Protein AF-A0A6M8ELD3-F1 (afdb_monomer)

Solvent-accessible surface area (backbone atoms only — not comparable to full-atom values): 18024 Å² total; per-residue (Å²): 135,86,82,76,83,79,79,76,78,74,79,73,72,74,76,53,65,53,48,67,40,47,29,29,86,44,56,70,34,76,89,40,57,91,76,52,48,71,66,58,52,48,52,44,50,53,54,42,43,55,53,51,27,67,75,70,71,44,88,49,60,47,85,35,97,86,24,35,33,43,27,41,43,81,59,60,66,74,57,45,53,52,52,44,51,55,50,50,54,51,46,52,60,47,48,55,51,51,52,55,48,53,54,48,50,60,55,48,48,58,51,48,53,52,38,52,51,51,41,50,53,48,49,56,53,51,51,51,52,50,50,53,52,52,51,51,53,52,58,55,69,67,51,92,75,72,54,75,68,57,47,51,52,51,52,52,50,52,51,53,54,50,53,52,51,53,52,52,52,52,52,44,50,49,44,50,51,49,44,51,52,51,52,51,52,51,50,54,49,47,54,50,49,55,51,50,46,52,54,44,52,52,50,49,54,55,43,45,40,54,45,75,32,48,96,83,69,88,87,72,84,82,82,72,80,91,75,72,86,43,72,45,77,56,98,92,37,86,39,75,64,83,80,81,79,66,83,66,74,60,48,66,41,46,47,66,94,42,72,50,48,43,44,48,51,52,48,38,54,49,42,40,56,34,55,39,72,76,42,100,45,93,71,27,54,42,21,88,61,87,54,77,71,41,50,78,52,85,59,73,35,73,65,41,53,49,50,44,58,74,71,62

InterPro domains:
  IPR001818 Peptidase M10, metallopeptidase [PF00413] (241-309)
  IPR024079 Metallopeptidase, catalytic domain superfamily [G3DSA:3.40.390.10] (151-312)

Nearest PDB structures (foldseek):
  6nct-assembly1_B  TM=7.872E-01  e=3.094E-02  Homo sapiens
  4ovv-assembly1_B  TM=7.549E-01  e=5.797E-02  Homo sapiens
  5y05-assembly1_A  TM=4.447E-01  e=3.033E-01  Mycolicibacterium smegmatis MC2 155
  8i4v-assembly1_A  TM=3.425E-01  e=1.263E+00  Saccharomyces cerevisiae S288C

Foldseek 3Di:
DDDDDPPPPPPPPPPPDQQAFEEEEDAEDPVCVVVDDRVLVVVLVVVLQCFVCVFLVHGRYYYDPPGFYEHEAADPPVRLVVVLVVLVVVLVVLVVVLVVLVVVLVVLVVVLVVLVVVLVVLVVVLVVLVVVLVVVVVVVVVPPDDDPVRVVVNVVVSVVSVVVSVVSVVVSVVSVVVSVVSLVVNQVSLVVSQVSLLVSVVSLVVSLLSPLFDDDDPDDQPDDDSDRDQWHDDPNDTDGDDDDLNQDRHHYHHHDPHSLSVSLSVSLVSLVNSPQAADCDPPASRHSHDDPNCSVDPHHDPVSSVSSVVRD

Radius of gyration: 32.1 Å; Cα contacts (8 Å, |Δi|>4): 293; chains: 1; bounding box: 84×35×92 Å

Structure (mmCIF, N/CA/C/O backbone):
data_AF-A0A6M8ELD3-F1
#
_entry.id   AF-A0A6M8ELD3-F1
#
loop_
_atom_site.group_PDB
_atom_site.id
_atom_site.type_symbol
_atom_site.label_atom_id
_atom_site.label_alt_id
_atom_site.label_comp_id
_atom_site.label_asym_id
_atom_site.label_entity_id
_atom_site.label_seq_id
_atom_site.pdbx_PDB_ins_code
_atom_site.Cartn_x
_atom_site.Cartn_y
_atom_site.Cartn_z
_atom_site.occupancy
_atom_site.B_iso_or_equiv
_atom_site.auth_seq_id
_atom_site.auth_comp_id
_atom_site.auth_asym_id
_atom_site.auth_atom_id
_atom_site.pdbx_PDB_model_num
ATOM 1 N N . MET A 1 1 ? -53.749 -6.980 -19.743 1.00 36.41 1 MET A N 1
ATOM 2 C CA . MET A 1 1 ? -53.123 -5.968 -20.620 1.00 36.41 1 MET A CA 1
ATOM 3 C C . MET A 1 1 ? -51.693 -5.789 -20.136 1.00 36.41 1 MET A C 1
ATOM 5 O O . MET A 1 1 ? -51.494 -5.393 -18.997 1.00 36.41 1 MET A O 1
ATOM 9 N N . ASN A 1 2 ? -50.734 -6.247 -20.941 1.00 33.22 2 ASN A N 1
ATOM 10 C CA . ASN A 1 2 ? -49.314 -6.342 -20.606 1.00 33.22 2 ASN A CA 1
ATOM 11 C C . ASN A 1 2 ? -48.665 -4.956 -20.590 1.00 33.22 2 ASN A C 1
ATOM 13 O O . ASN A 1 2 ? -48.612 -4.311 -21.636 1.00 33.22 2 ASN A O 1
ATOM 17 N N . TYR A 1 3 ? -48.103 -4.538 -19.458 1.00 36.09 3 TYR A N 1
ATOM 18 C CA . TYR A 1 3 ? -47.142 -3.440 -19.450 1.00 36.09 3 TYR A CA 1
ATOM 19 C C . TYR A 1 3 ? -45.738 -4.029 -19.572 1.00 36.09 3 TYR A C 1
ATOM 21 O O . TYR A 1 3 ? -45.208 -4.654 -18.657 1.00 36.09 3 TYR A O 1
ATOM 29 N N . LYS A 1 4 ? -45.198 -3.893 -20.787 1.00 32.59 4 LYS A N 1
ATOM 30 C CA . LYS A 1 4 ? -43.830 -4.235 -21.169 1.00 32.59 4 LYS A CA 1
ATOM 31 C C . LYS A 1 4 ? -42.841 -3.489 -20.273 1.00 32.59 4 LYS A C 1
ATOM 33 O O . LYS A 1 4 ? -42.914 -2.269 -20.152 1.00 32.59 4 LYS A O 1
ATOM 38 N N . PHE A 1 5 ? -41.887 -4.237 -19.727 1.00 34.44 5 PHE A N 1
ATOM 39 C CA . PHE A 1 5 ? -40.623 -3.715 -19.225 1.00 34.44 5 PHE A CA 1
ATOM 40 C C . PHE A 1 5 ? -39.955 -2.871 -20.316 1.00 34.44 5 PHE A C 1
ATOM 42 O O . PHE A 1 5 ? -39.575 -3.392 -21.366 1.00 34.44 5 PHE A O 1
ATOM 49 N N . LEU A 1 6 ? -39.803 -1.574 -20.063 1.00 28.44 6 LEU A N 1
ATOM 50 C CA . LEU A 1 6 ? -38.859 -0.745 -20.795 1.00 28.44 6 LEU A CA 1
ATOM 51 C C . LEU A 1 6 ? -37.489 -0.982 -20.147 1.00 28.44 6 LEU A C 1
ATOM 53 O O . LEU A 1 6 ? -37.144 -0.348 -19.153 1.00 28.44 6 LEU A O 1
ATOM 57 N N . TYR A 1 7 ? -36.733 -1.947 -20.672 1.00 29.72 7 TYR A N 1
ATOM 58 C CA . TYR A 1 7 ? -35.299 -2.018 -20.409 1.00 29.72 7 TYR A CA 1
ATOM 59 C C . TYR A 1 7 ? -34.666 -0.792 -21.064 1.00 29.72 7 TYR A C 1
ATOM 61 O O . TYR A 1 7 ? -34.398 -0.777 -22.265 1.00 29.72 7 TYR A O 1
ATOM 69 N N . LEU A 1 8 ? -34.460 0.259 -20.275 1.00 25.25 8 LEU A N 1
ATOM 70 C CA . LEU A 1 8 ? -33.513 1.298 -20.627 1.00 25.25 8 LEU A CA 1
ATOM 71 C C . LEU A 1 8 ? -32.130 0.648 -20.518 1.00 25.25 8 LEU A C 1
ATOM 73 O O . LEU A 1 8 ? -31.588 0.492 -19.425 1.00 25.25 8 LEU A O 1
ATOM 77 N N . PHE A 1 9 ? -31.599 0.196 -21.653 1.00 29.06 9 PHE A N 1
ATOM 78 C CA . PHE A 1 9 ? -30.187 -0.138 -21.796 1.00 29.06 9 PHE A CA 1
ATOM 79 C C . PHE A 1 9 ? -29.408 1.168 -21.618 1.00 29.06 9 PHE A C 1
ATOM 81 O O . PHE A 1 9 ? -29.082 1.868 -22.573 1.00 29.06 9 PHE A O 1
ATOM 88 N N . ILE A 1 10 ? -29.156 1.539 -20.364 1.00 25.88 10 ILE A N 1
ATOM 89 C CA . ILE A 1 10 ? -28.071 2.451 -20.051 1.00 25.88 10 ILE A CA 1
ATOM 90 C C . ILE A 1 10 ? -26.819 1.637 -20.359 1.00 25.88 10 ILE A C 1
ATOM 92 O O . ILE A 1 10 ? -26.404 0.792 -19.566 1.00 25.88 10 ILE A O 1
ATOM 96 N N . PHE A 1 11 ? -26.247 1.856 -21.544 1.00 27.66 11 PHE A N 1
ATOM 97 C CA . PHE A 1 11 ? -24.827 1.626 -21.760 1.00 27.66 11 PHE A CA 1
ATOM 98 C C . PHE A 1 11 ? -24.104 2.536 -20.762 1.00 27.66 11 PHE A C 1
ATOM 100 O O . PHE A 1 11 ? -23.761 3.677 -21.052 1.00 27.66 11 PHE A O 1
ATOM 107 N N . LEU A 1 12 ? -23.923 2.041 -19.538 1.00 26.05 12 LEU A N 1
ATOM 108 C CA . LEU A 1 12 ? -22.821 2.463 -18.699 1.00 26.05 12 LEU A CA 1
ATOM 109 C C . LEU A 1 12 ? -21.596 1.940 -19.435 1.00 26.05 12 LEU A C 1
ATOM 111 O O . LEU A 1 12 ? -21.147 0.819 -19.211 1.00 26.05 12 LEU A O 1
ATOM 115 N N . SER A 1 13 ? -21.094 2.743 -20.373 1.00 27.17 13 SER A N 1
ATOM 116 C CA . SER A 1 13 ? -19.680 2.733 -20.689 1.00 27.17 13 SER A CA 1
ATOM 117 C C . SER A 1 13 ? -18.983 3.012 -19.361 1.00 27.17 13 SER A C 1
ATOM 119 O O . SER A 1 13 ? -18.810 4.165 -18.960 1.00 27.17 13 SER A O 1
ATOM 121 N N . PHE A 1 14 ? -18.674 1.944 -18.624 1.00 27.27 14 PHE A N 1
ATOM 122 C CA . PHE A 1 14 ? -17.566 1.957 -17.696 1.00 27.27 14 PHE A CA 1
ATOM 123 C C . PHE A 1 14 ? -16.383 2.333 -18.565 1.00 27.27 14 PHE A C 1
ATOM 125 O O . PHE A 1 14 ? -15.827 1.501 -19.276 1.00 27.27 14 PHE A O 1
ATOM 132 N N . ASN A 1 15 ? -16.082 3.625 -18.608 1.00 29.98 15 ASN A N 1
ATOM 133 C CA . ASN A 1 15 ? -14.807 4.041 -19.115 1.00 29.98 15 ASN A CA 1
ATOM 134 C C . ASN A 1 15 ? -13.795 3.577 -18.070 1.00 29.98 15 ASN A C 1
ATOM 136 O O . ASN A 1 15 ? -13.510 4.272 -17.095 1.00 29.98 15 ASN A O 1
ATOM 140 N N . CYS A 1 16 ? -13.336 2.346 -18.262 1.00 33.50 16 CYS A N 1
ATOM 141 C CA . CYS A 1 16 ? -12.091 1.797 -17.762 1.00 33.50 16 CYS A CA 1
ATOM 142 C C . CYS A 1 16 ? -10.959 2.611 -18.392 1.00 33.50 16 CYS A C 1
ATOM 144 O O . CYS A 1 16 ? -10.261 2.153 -19.292 1.00 33.50 16 CYS A O 1
ATOM 146 N N . PHE A 1 17 ? -10.857 3.890 -18.029 1.00 41.19 17 PHE A N 1
ATOM 147 C CA . PHE A 1 17 ? -9.727 4.686 -18.458 1.00 41.19 17 PHE A CA 1
ATOM 148 C C . PHE A 1 17 ? -8.545 4.227 -17.616 1.00 41.19 17 PHE A C 1
ATOM 150 O O . PHE A 1 17 ? -8.489 4.468 -16.405 1.00 41.19 17 PHE A O 1
ATOM 157 N N . ALA A 1 18 ? -7.593 3.587 -18.291 1.00 54.72 18 ALA A N 1
ATOM 158 C CA . ALA A 1 18 ? -6.201 3.679 -17.898 1.00 54.72 18 ALA A CA 1
ATOM 159 C C . ALA A 1 18 ? -5.848 5.109 -17.513 1.00 54.72 18 ALA A C 1
ATOM 161 O O . ALA A 1 18 ? -6.489 6.061 -17.970 1.00 54.72 18 ALA A O 1
ATOM 162 N N . SER A 1 19 ? -4.867 5.269 -16.624 1.00 66.38 19 SER A N 1
ATOM 163 C CA . SER A 1 19 ? -4.347 6.603 -16.343 1.00 66.38 19 SER A CA 1
ATOM 164 C C . SER A 1 19 ? -3.812 7.133 -17.670 1.00 66.38 19 SER A C 1
ATOM 166 O O . SER A 1 19 ? -2.777 6.670 -18.124 1.00 66.38 19 SER A O 1
ATOM 168 N N . TYR A 1 20 ? -4.567 7.999 -18.344 1.00 83.75 20 TYR A N 1
ATOM 169 C CA . TYR A 1 20 ? -4.064 8.727 -19.496 1.00 83.75 20 TYR A CA 1
ATOM 170 C C . TYR A 1 20 ? -2.940 9.622 -18.988 1.00 83.75 20 TYR A C 1
ATOM 172 O O . TYR A 1 20 ? -3.133 10.381 -18.031 1.00 83.75 20 TYR A O 1
ATOM 180 N N . GLU A 1 21 ? -1.771 9.515 -19.604 1.00 86.25 21 GLU A N 1
ATOM 181 C CA . GLU A 1 21 ? -0.576 10.216 -19.153 1.00 86.25 21 GLU A CA 1
ATOM 182 C C . GLU A 1 21 ? -0.051 11.150 -20.238 1.00 86.25 21 GLU A C 1
ATOM 184 O O . GLU A 1 21 ? -0.121 10.880 -21.430 1.00 86.25 21 GLU A O 1
ATOM 189 N N . GLN A 1 22 ? 0.500 12.284 -19.824 1.00 91.56 22 GLN A N 1
ATOM 190 C CA . GLN A 1 22 ? 1.178 13.191 -20.741 1.00 91.56 22 GLN A CA 1
ATOM 191 C C . GLN A 1 22 ? 2.676 13.089 -20.519 1.00 91.56 22 GLN A C 1
ATOM 193 O O . GLN A 1 22 ? 3.129 13.177 -19.376 1.00 91.56 22 GLN A O 1
ATOM 198 N N . ILE A 1 23 ? 3.451 12.966 -21.595 1.00 91.19 23 ILE A N 1
ATOM 199 C CA . ILE A 1 23 ? 4.914 12.855 -21.545 1.00 91.19 23 ILE A CA 1
ATOM 200 C C . ILE A 1 23 ? 5.599 13.935 -22.381 1.00 91.19 23 ILE A C 1
ATOM 202 O O . ILE A 1 23 ? 4.999 14.533 -23.272 1.00 91.19 23 ILE A O 1
ATOM 206 N N . LYS A 1 24 ? 6.884 14.174 -22.118 1.00 94.00 24 LYS A N 1
ATOM 207 C CA . LYS A 1 24 ? 7.736 15.028 -22.954 1.00 94.00 24 LYS A CA 1
ATOM 208 C C . LYS A 1 24 ? 9.164 14.529 -23.009 1.00 94.00 24 LYS A C 1
ATOM 210 O O . LYS A 1 24 ? 9.625 13.839 -22.104 1.00 94.00 24 LYS A O 1
ATOM 215 N N . ILE A 1 25 ? 9.899 14.977 -24.019 1.00 94.31 25 ILE A N 1
ATOM 216 C CA . ILE A 1 25 ? 11.352 14.827 -24.029 1.00 94.31 25 ILE A CA 1
ATOM 217 C C . ILE A 1 25 ? 11.923 15.759 -22.962 1.00 94.31 25 ILE A C 1
ATOM 219 O O . ILE A 1 25 ? 11.683 16.969 -22.975 1.00 94.31 25 ILE A O 1
ATOM 223 N N . GLY A 1 26 ? 12.636 15.167 -22.013 1.00 90.56 26 GLY A N 1
ATOM 224 C CA . GLY A 1 26 ? 13.346 15.872 -20.965 1.00 90.56 26 GLY A CA 1
ATOM 225 C C . GLY A 1 26 ? 14.793 16.155 -21.360 1.00 90.56 26 GLY A C 1
ATOM 226 O O . GLY A 1 26 ? 15.107 16.518 -22.497 1.00 90.56 26 GLY A O 1
ATOM 227 N N . LYS A 1 27 ? 15.698 16.020 -20.396 1.00 91.12 27 LYS A N 1
ATOM 228 C CA . LYS A 1 27 ? 17.129 16.228 -20.597 1.00 91.12 27 LYS A CA 1
ATOM 229 C C . LYS A 1 27 ? 17.730 15.059 -21.378 1.00 91.12 27 LYS A C 1
ATOM 231 O O . LYS A 1 27 ? 17.596 13.913 -20.972 1.00 91.12 27 LYS A O 1
ATOM 236 N N . ILE A 1 28 ? 18.478 15.359 -22.439 1.00 91.38 28 ILE A N 1
ATOM 237 C CA . ILE A 1 28 ? 19.372 14.401 -23.103 1.00 91.38 28 ILE A CA 1
ATOM 238 C C . ILE A 1 28 ? 20.800 14.784 -22.726 1.00 91.38 28 ILE A C 1
ATOM 240 O O . ILE A 1 28 ? 21.226 15.912 -22.981 1.00 91.38 28 ILE A O 1
ATOM 244 N N . ASP A 1 29 ? 21.514 13.877 -22.067 1.00 89.12 29 ASP A N 1
ATOM 245 C CA . ASP A 1 29 ? 22.898 14.100 -21.665 1.00 89.12 29 ASP A CA 1
ATOM 246 C C . ASP A 1 29 ? 23.825 14.264 -22.876 1.00 89.12 29 ASP A C 1
ATOM 248 O O . ASP A 1 29 ? 23.630 13.651 -23.928 1.00 89.12 29 ASP A O 1
ATOM 252 N N . ASP A 1 30 ? 24.865 15.077 -22.704 1.00 90.88 30 ASP A N 1
ATOM 253 C CA . ASP A 1 30 ? 25.840 15.411 -23.737 1.00 90.88 30 ASP A CA 1
ATOM 254 C C . ASP A 1 30 ? 26.505 14.174 -24.346 1.00 90.88 30 ASP A C 1
ATOM 256 O O . ASP A 1 30 ? 26.755 14.147 -25.549 1.00 90.88 30 ASP A O 1
ATOM 260 N N . TYR A 1 31 ? 26.705 13.122 -23.547 1.00 88.06 31 TYR A N 1
ATOM 261 C CA . TYR A 1 31 ? 27.223 11.836 -24.016 1.00 88.06 31 TYR A CA 1
ATOM 262 C C . TYR A 1 31 ? 26.376 11.193 -25.133 1.00 88.06 31 TYR A C 1
ATOM 264 O O . TYR A 1 31 ? 26.894 10.422 -25.945 1.00 88.06 31 TYR A O 1
ATOM 272 N N . TYR A 1 32 ? 25.075 11.494 -25.184 1.00 87.12 32 TYR A N 1
ATOM 273 C CA . TYR A 1 32 ? 24.131 10.929 -26.149 1.00 87.12 32 TYR A CA 1
ATOM 274 C C . TYR A 1 32 ? 23.803 11.859 -27.322 1.00 87.12 32 TYR A C 1
ATOM 276 O O . TYR A 1 32 ? 23.097 11.420 -28.229 1.00 87.12 32 TYR A O 1
ATOM 284 N N . LYS A 1 33 ? 24.326 13.094 -27.359 1.00 86.50 33 LYS A N 1
ATOM 285 C CA . LYS A 1 33 ? 24.004 14.087 -28.407 1.00 86.50 33 LYS A CA 1
ATOM 286 C C . LYS A 1 33 ? 24.226 13.572 -29.831 1.00 86.50 33 LYS A C 1
ATOM 288 O O . LYS A 1 33 ? 23.399 13.828 -30.698 1.00 86.50 33 LYS A O 1
ATOM 293 N N . ASP A 1 34 ? 25.289 12.798 -30.045 1.00 88.50 34 ASP A N 1
ATOM 294 C CA . ASP A 1 34 ? 25.620 12.222 -31.358 1.00 88.50 34 ASP A CA 1
ATOM 295 C C . ASP A 1 34 ? 24.989 10.837 -31.591 1.00 88.50 34 ASP A C 1
ATOM 297 O O . ASP A 1 34 ? 25.088 10.273 -32.679 1.00 88.50 34 ASP A O 1
ATOM 301 N N . LYS A 1 35 ? 24.350 10.262 -30.565 1.00 89.31 35 LYS A N 1
ATOM 302 C CA . LYS A 1 35 ? 23.724 8.930 -30.612 1.00 89.31 35 LYS A CA 1
ATOM 303 C C . LYS A 1 35 ? 22.222 9.005 -30.862 1.00 89.31 35 LYS A C 1
ATOM 305 O O . LYS A 1 35 ? 21.657 8.086 -31.451 1.00 89.31 35 LYS A O 1
ATOM 310 N N . ILE A 1 36 ? 21.579 10.072 -30.391 1.00 92.06 36 ILE A N 1
ATOM 311 C CA . ILE A 1 36 ? 20.154 10.313 -30.580 1.00 92.06 36 ILE A CA 1
ATOM 312 C C . ILE A 1 36 ? 19.836 11.810 -30.563 1.00 92.06 36 ILE A C 1
ATOM 314 O O . ILE A 1 36 ? 20.134 12.533 -29.615 1.00 92.06 36 ILE A O 1
ATOM 318 N N . SER A 1 37 ? 19.169 12.266 -31.617 1.00 93.25 37 SER A N 1
ATOM 319 C CA . SER A 1 37 ? 18.586 13.606 -31.687 1.00 93.25 37 SER A CA 1
ATOM 320 C C . SER A 1 37 ? 17.199 13.653 -31.041 1.00 93.25 37 SER A C 1
ATOM 322 O O . SER A 1 37 ? 16.496 12.645 -30.959 1.00 93.25 37 SER A O 1
ATOM 324 N N . GLN A 1 38 ? 16.749 14.851 -30.655 1.00 92.25 38 GLN A N 1
ATOM 325 C CA . GLN A 1 38 ? 15.379 15.049 -30.163 1.00 92.25 38 GLN A CA 1
ATOM 326 C C . GLN A 1 38 ? 14.321 14.593 -31.175 1.00 92.25 38 GLN A C 1
ATOM 328 O O . GLN A 1 38 ? 13.321 14.010 -30.775 1.00 92.25 38 GLN A O 1
ATOM 333 N N . GLN A 1 39 ? 14.553 14.797 -32.477 1.00 94.12 39 GLN A N 1
ATOM 334 C CA . GLN A 1 39 ? 13.624 14.342 -33.512 1.00 94.12 39 GLN A CA 1
ATOM 335 C C . GLN A 1 39 ? 13.560 12.813 -33.585 1.00 94.12 39 GLN A C 1
ATOM 337 O O . GLN A 1 39 ? 12.475 12.256 -33.686 1.00 94.12 39 GLN A O 1
ATOM 342 N N . GLN A 1 40 ? 14.699 12.121 -33.497 1.00 95.00 40 GLN A N 1
ATOM 343 C CA . GLN A 1 40 ? 14.708 10.654 -33.454 1.00 95.00 40 GLN A CA 1
ATOM 344 C C . GLN A 1 40 ? 13.997 10.126 -32.209 1.00 95.00 40 GLN A C 1
ATOM 346 O O . GLN A 1 40 ? 13.241 9.166 -32.309 1.00 95.00 40 GLN A O 1
ATOM 351 N N . LEU A 1 41 ? 14.202 10.763 -31.055 1.00 94.31 41 LEU A N 1
ATOM 352 C CA . LEU A 1 41 ? 13.489 10.398 -29.836 1.00 94.31 41 LEU A CA 1
ATOM 353 C C . LEU A 1 41 ? 11.984 10.650 -29.971 1.00 94.31 41 LEU A C 1
ATOM 355 O O . LEU A 1 41 ? 11.199 9.804 -29.569 1.00 94.31 41 LEU A O 1
ATOM 359 N N . LYS A 1 42 ? 11.577 11.763 -30.589 1.00 95.69 42 LYS A N 1
ATOM 360 C CA . LYS A 1 42 ? 10.166 12.055 -30.864 1.00 95.69 42 LYS A CA 1
ATOM 361 C C . LYS A 1 42 ? 9.546 10.997 -31.779 1.00 95.69 42 LYS A C 1
ATOM 363 O O . LYS A 1 42 ? 8.510 10.458 -31.424 1.00 95.69 42 LYS A O 1
ATOM 368 N N . ASN A 1 43 ? 10.229 10.617 -32.859 1.00 96.50 43 ASN A N 1
ATOM 369 C CA . ASN A 1 43 ? 9.769 9.542 -33.740 1.00 96.50 43 ASN A CA 1
ATOM 370 C C . ASN A 1 43 ? 9.624 8.205 -32.989 1.00 96.50 43 ASN A C 1
ATOM 372 O O . ASN A 1 43 ? 8.662 7.483 -33.214 1.00 96.50 43 ASN A O 1
ATOM 376 N N . ILE A 1 44 ? 10.549 7.882 -32.074 1.00 95.88 44 ILE A N 1
ATOM 377 C CA . ILE A 1 44 ? 10.431 6.690 -31.218 1.00 95.88 44 ILE A CA 1
ATOM 378 C C . ILE A 1 44 ? 9.171 6.767 -30.347 1.00 95.88 44 ILE A C 1
ATOM 380 O O . ILE A 1 44 ? 8.483 5.762 -30.213 1.00 95.88 44 ILE A O 1
ATOM 384 N N . LEU A 1 45 ? 8.868 7.929 -29.759 1.00 95.69 45 LEU A N 1
ATOM 385 C CA . LEU A 1 45 ? 7.651 8.109 -28.962 1.00 95.69 45 LEU A CA 1
ATOM 386 C C . LEU A 1 45 ? 6.391 7.933 -29.809 1.00 95.69 45 LEU A C 1
ATOM 388 O O . LEU A 1 45 ? 5.494 7.220 -29.377 1.00 95.69 45 LEU A O 1
ATOM 392 N N . ASP A 1 46 ? 6.367 8.506 -31.012 1.00 95.81 46 ASP A N 1
ATOM 393 C CA . ASP A 1 46 ? 5.234 8.390 -31.934 1.00 95.81 46 ASP A CA 1
ATOM 394 C C . ASP A 1 46 ? 5.016 6.920 -32.362 1.00 95.81 46 ASP A C 1
ATOM 396 O O . ASP A 1 46 ? 3.890 6.431 -32.372 1.00 95.81 46 ASP A O 1
ATOM 400 N N . GLU A 1 47 ? 6.093 6.167 -32.629 1.00 96.12 47 GLU A N 1
ATOM 401 C CA . GLU A 1 47 ? 6.014 4.725 -32.918 1.00 96.12 47 GLU A CA 1
ATOM 402 C C . GLU A 1 47 ? 5.476 3.910 -31.729 1.00 96.12 47 GLU A C 1
ATOM 404 O O . GLU A 1 47 ? 4.754 2.925 -31.917 1.00 96.12 47 GLU A O 1
ATOM 409 N N . ILE A 1 48 ? 5.865 4.270 -30.501 1.00 96.62 48 ILE A N 1
ATOM 410 C CA . ILE A 1 48 ? 5.389 3.606 -29.281 1.00 96.62 48 ILE A CA 1
ATOM 411 C C . ILE A 1 48 ? 3.905 3.903 -29.071 1.00 96.62 48 ILE A C 1
ATOM 413 O O . ILE A 1 48 ? 3.153 2.971 -28.796 1.00 96.62 48 ILE A O 1
ATOM 417 N N . GLU A 1 49 ? 3.499 5.164 -29.227 1.00 95.69 49 GLU A N 1
ATOM 418 C CA . GLU A 1 49 ? 2.110 5.624 -29.128 1.00 95.69 49 GLU A CA 1
ATOM 419 C C . GLU A 1 49 ? 1.236 4.820 -30.090 1.00 95.69 49 GLU A C 1
ATOM 421 O O . GLU A 1 49 ? 0.371 4.060 -29.656 1.00 95.69 49 GLU A O 1
ATOM 426 N N . GLU A 1 50 ? 1.567 4.842 -31.383 1.00 95.69 50 GLU A N 1
ATOM 427 C CA . GLU A 1 50 ? 0.831 4.100 -32.407 1.00 95.69 50 GLU A CA 1
ATOM 428 C C . GLU A 1 50 ? 0.745 2.601 -32.078 1.00 95.69 50 GLU A C 1
ATOM 430 O O . GLU A 1 50 ? -0.329 1.997 -32.161 1.00 95.69 50 GLU A O 1
ATOM 435 N N . THR A 1 51 ? 1.864 1.988 -31.675 1.00 95.50 51 THR A N 1
ATOM 436 C CA . THR A 1 51 ? 1.919 0.547 -31.390 1.00 95.50 51 THR A CA 1
ATOM 437 C C . THR A 1 51 ? 1.034 0.168 -30.206 1.00 95.50 51 THR A C 1
ATOM 439 O O . THR A 1 51 ? 0.267 -0.796 -30.299 1.00 95.50 51 THR A O 1
ATOM 442 N N . LEU A 1 52 ? 1.158 0.885 -29.087 1.00 94.94 52 LEU A N 1
ATOM 443 C CA . LEU A 1 52 ? 0.431 0.569 -27.862 1.00 94.94 52 LEU A CA 1
ATOM 444 C C . LEU A 1 52 ? -1.061 0.866 -28.024 1.00 94.94 52 LEU A C 1
ATOM 446 O O . LEU A 1 52 ? -1.886 0.004 -27.717 1.00 94.94 52 LEU A O 1
ATOM 450 N N . GLU A 1 53 ? -1.419 2.025 -28.575 1.00 94.19 53 GLU A N 1
ATOM 451 C CA . GLU A 1 53 ? -2.818 2.430 -28.731 1.00 94.19 53 GLU A CA 1
ATOM 452 C C . GLU A 1 53 ? -3.569 1.561 -29.738 1.00 94.19 53 GLU A C 1
ATOM 454 O O . GLU A 1 53 ? -4.722 1.194 -29.500 1.00 94.19 53 GLU A O 1
ATOM 459 N N . THR A 1 54 ? -2.905 1.134 -30.817 1.00 95.31 54 THR A N 1
ATOM 460 C CA . THR A 1 54 ? -3.492 0.193 -31.783 1.00 95.31 54 THR A CA 1
ATOM 461 C C . THR A 1 54 ? -3.797 -1.157 -31.135 1.00 95.31 54 THR A C 1
ATOM 463 O O . THR A 1 54 ? -4.845 -1.750 -31.391 1.00 95.31 54 THR A O 1
ATOM 466 N N . GLN A 1 55 ? -2.895 -1.671 -30.294 1.00 95.75 55 GLN A N 1
ATOM 467 C CA . GLN A 1 55 ? -3.051 -3.000 -29.691 1.00 95.75 55 GLN A CA 1
ATOM 468 C C . GLN A 1 55 ? -3.990 -3.003 -28.480 1.00 95.75 55 GLN A C 1
ATOM 470 O O . GLN A 1 55 ? -4.682 -3.997 -28.244 1.00 95.75 55 GLN A O 1
ATOM 475 N N . LEU A 1 56 ? -4.046 -1.899 -27.735 1.00 92.50 56 LEU A N 1
ATOM 476 C CA . LEU A 1 56 ? -4.961 -1.718 -26.605 1.00 92.50 56 LEU A CA 1
ATOM 477 C C . LEU A 1 56 ? -6.334 -1.187 -27.038 1.00 92.50 56 LEU A C 1
ATOM 479 O O . LEU A 1 56 ? -7.300 -1.322 -26.286 1.00 92.50 56 LEU A O 1
ATOM 483 N N . ASN A 1 57 ? -6.440 -0.651 -28.258 1.00 91.44 57 ASN A N 1
ATOM 484 C CA . ASN A 1 57 ? -7.629 0.000 -28.806 1.00 91.44 57 ASN A CA 1
ATOM 485 C C . ASN A 1 57 ? -8.141 1.136 -27.903 1.00 91.44 57 ASN A C 1
ATOM 487 O O . ASN A 1 57 ? -9.339 1.256 -27.631 1.00 91.44 57 ASN A O 1
ATOM 491 N N . MET A 1 58 ? -7.213 1.945 -27.400 1.00 88.81 58 MET A N 1
ATOM 492 C CA . MET A 1 58 ? -7.500 3.111 -26.574 1.00 88.81 58 MET A CA 1
ATOM 493 C C . MET A 1 58 ? -6.296 4.038 -26.521 1.00 88.81 58 MET A C 1
ATOM 495 O O . MET A 1 58 ? -5.163 3.568 -26.600 1.00 88.81 58 MET A O 1
ATOM 499 N N . ASN A 1 59 ? -6.560 5.328 -26.320 1.00 89.88 59 ASN A N 1
ATOM 500 C CA . ASN A 1 59 ? -5.498 6.281 -26.046 1.00 89.88 59 ASN A CA 1
ATOM 501 C C . ASN A 1 59 ? -4.996 6.096 -24.609 1.00 89.88 59 ASN A C 1
ATOM 503 O O . ASN A 1 59 ? -5.802 6.021 -23.671 1.00 89.88 59 ASN A O 1
ATOM 507 N N . ILE A 1 60 ? -3.678 5.974 -24.459 1.00 89.25 60 ILE A N 1
ATOM 508 C CA . ILE A 1 60 ? -3.032 5.730 -23.164 1.00 89.25 60 ILE A CA 1
ATOM 509 C C . ILE A 1 60 ? -2.025 6.815 -22.782 1.00 89.25 60 ILE A C 1
ATOM 511 O O . ILE A 1 60 ? -1.821 7.037 -21.586 1.00 89.25 60 ILE A O 1
ATOM 515 N N . PHE A 1 61 ? -1.418 7.510 -23.746 1.00 93.00 61 PHE A N 1
ATOM 516 C CA . PHE A 1 61 ? -0.564 8.654 -23.457 1.00 93.00 61 PHE A CA 1
ATOM 517 C C . PHE A 1 61 ? -0.411 9.571 -24.670 1.00 93.00 61 PHE A C 1
ATOM 519 O O . PHE A 1 61 ? -0.391 9.095 -25.794 1.00 93.00 61 PHE A O 1
ATOM 526 N N . ASP A 1 62 ? -0.161 10.860 -24.422 1.00 93.50 62 ASP A N 1
ATOM 527 C CA . ASP A 1 62 ? 0.194 11.814 -25.478 1.00 93.50 62 ASP A CA 1
ATOM 528 C C . ASP A 1 62 ? 1.509 12.542 -25.174 1.00 93.50 62 ASP A C 1
ATOM 530 O O . ASP A 1 62 ? 1.876 12.816 -24.022 1.00 93.50 62 ASP A O 1
ATOM 534 N N . TYR A 1 63 ? 2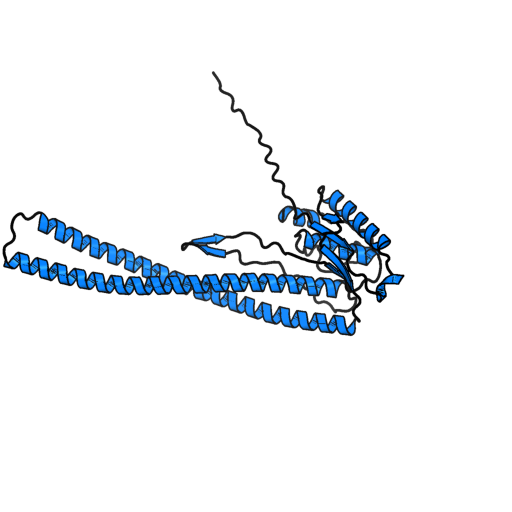.183 12.987 -26.233 1.00 92.31 63 TYR A N 1
ATOM 535 C CA . TYR A 1 63 ? 3.256 13.969 -26.119 1.00 92.31 63 TYR A CA 1
ATOM 536 C C . TYR A 1 63 ? 2.713 15.390 -25.880 1.00 92.31 63 TYR A C 1
ATOM 538 O O . TYR A 1 63 ? 1.989 15.946 -26.704 1.00 92.31 63 TYR A O 1
ATOM 546 N N . SER A 1 64 ? 3.136 16.041 -24.795 1.00 93.00 64 SER A N 1
ATOM 547 C CA . SER A 1 64 ? 2.701 17.391 -24.405 1.00 93.00 64 SER A CA 1
ATOM 548 C C . SER A 1 64 ? 3.833 18.156 -23.727 1.00 93.00 64 SER A C 1
ATOM 550 O O . SER A 1 64 ? 4.568 17.602 -22.918 1.00 93.00 64 SER A O 1
ATOM 552 N N . SER A 1 65 ? 3.955 19.467 -23.960 1.00 89.56 65 SER A N 1
ATOM 553 C CA . SER A 1 65 ? 4.986 20.302 -23.311 1.00 89.56 65 SER A CA 1
ATOM 554 C C . SER A 1 65 ? 4.900 20.311 -21.777 1.00 89.56 65 SER A C 1
ATOM 556 O O . SER A 1 65 ? 5.899 20.562 -21.093 1.00 89.56 65 SER A O 1
ATOM 558 N N . ASN A 1 66 ? 3.714 20.019 -21.237 1.00 88.88 66 ASN A N 1
ATOM 559 C CA . ASN A 1 66 ? 3.443 19.943 -19.802 1.00 88.88 66 ASN A CA 1
ATOM 560 C C . ASN A 1 66 ? 3.528 18.510 -19.256 1.00 88.88 66 ASN A C 1
ATOM 562 O O . ASN A 1 66 ? 3.279 18.300 -18.072 1.00 88.88 66 ASN A O 1
ATOM 566 N N . GLY A 1 67 ? 3.888 17.543 -20.102 1.00 88.38 67 GLY A N 1
ATOM 567 C CA . GLY A 1 67 ? 4.014 16.146 -19.725 1.00 88.38 67 GLY A CA 1
ATOM 568 C C . GLY A 1 67 ? 5.192 15.855 -18.795 1.00 88.38 67 GLY A C 1
ATOM 569 O O . GLY A 1 67 ? 6.109 16.668 -18.608 1.00 88.38 67 GLY A O 1
ATOM 570 N N . LYS A 1 68 ? 5.165 14.651 -18.227 1.00 87.12 68 LYS A N 1
ATOM 571 C CA . LYS A 1 68 ? 6.227 14.063 -17.414 1.00 87.12 68 LYS A CA 1
ATOM 572 C C . LYS A 1 68 ? 7.482 13.855 -18.275 1.00 87.12 68 LYS A C 1
ATOM 574 O O . LYS A 1 68 ? 7.375 13.351 -19.395 1.00 87.12 68 LYS A O 1
ATOM 579 N N . PRO A 1 69 ? 8.667 14.290 -17.817 1.00 89.19 69 PRO A N 1
ATOM 580 C CA . PRO A 1 69 ? 9.870 14.247 -18.638 1.00 89.19 69 PRO A CA 1
ATOM 581 C C . PRO A 1 69 ? 10.419 12.824 -18.776 1.00 89.19 69 PRO A C 1
ATOM 583 O O . PRO A 1 69 ? 10.431 12.061 -17.811 1.00 89.19 69 PRO A O 1
ATOM 586 N N . ILE A 1 70 ? 10.913 12.514 -19.975 1.00 87.12 70 ILE A N 1
ATOM 587 C CA . ILE A 1 70 ? 11.769 11.367 -20.282 1.00 87.12 70 ILE A CA 1
ATOM 588 C C . ILE A 1 70 ? 13.202 11.883 -20.402 1.00 87.12 70 ILE A C 1
ATOM 590 O O . ILE A 1 70 ? 13.556 12.525 -21.396 1.00 87.12 70 ILE A O 1
ATOM 594 N N 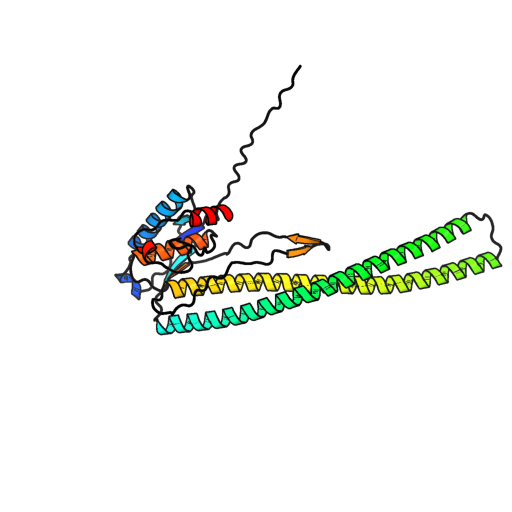. ASP A 1 71 ? 14.009 11.623 -19.380 1.00 84.56 71 ASP A N 1
ATOM 595 C CA . ASP A 1 71 ? 15.411 12.022 -19.315 1.00 84.56 71 ASP A CA 1
ATOM 596 C C . ASP A 1 71 ? 16.316 10.867 -19.772 1.00 84.56 71 ASP A C 1
ATOM 598 O O . ASP A 1 71 ? 16.194 9.738 -19.298 1.00 84.56 71 ASP A O 1
ATOM 602 N N . ILE A 1 72 ? 17.271 11.152 -20.658 1.00 83.12 72 ILE A N 1
ATOM 603 C CA . ILE A 1 72 ? 18.348 10.237 -21.047 1.00 83.12 72 ILE A CA 1
ATOM 604 C C . ILE A 1 72 ? 19.630 10.728 -20.375 1.00 83.12 72 ILE A C 1
ATOM 606 O O . ILE A 1 72 ? 20.172 11.774 -20.735 1.00 83.12 72 ILE A O 1
ATOM 610 N N . LEU A 1 73 ? 20.118 9.981 -19.390 1.00 80.69 73 LEU A N 1
ATOM 611 C CA . LEU A 1 73 ? 21.206 10.375 -18.499 1.00 80.69 73 LEU A CA 1
ATOM 612 C C . LEU A 1 73 ? 22.393 9.435 -18.672 1.00 80.69 73 LEU A C 1
ATOM 614 O O . LEU A 1 73 ? 22.219 8.226 -18.653 1.00 80.69 73 LEU A O 1
ATOM 618 N N . TYR A 1 74 ? 23.614 9.955 -18.802 1.00 77.44 74 TYR A N 1
ATOM 619 C CA . TYR A 1 74 ? 24.801 9.098 -18.811 1.00 77.44 74 TYR A CA 1
ATOM 620 C C . TYR A 1 74 ? 25.369 8.936 -17.404 1.00 77.44 74 TYR A C 1
ATOM 622 O O . TYR A 1 74 ? 25.644 9.910 -16.698 1.00 77.44 74 TYR A O 1
ATOM 630 N N . VAL A 1 75 ? 25.597 7.685 -17.008 1.00 70.56 75 VAL A N 1
ATOM 631 C CA . VAL A 1 75 ? 26.306 7.336 -15.777 1.00 70.56 75 VAL A CA 1
ATOM 632 C C . VAL A 1 75 ? 27.342 6.263 -16.111 1.00 70.56 75 VAL A C 1
ATOM 634 O O . VAL A 1 75 ? 26.969 5.243 -16.679 1.00 70.56 75 VAL A O 1
ATOM 637 N N . PRO A 1 76 ? 28.626 6.437 -15.743 1.00 71.25 76 PRO A N 1
ATOM 638 C CA . PRO A 1 76 ? 29.629 5.395 -15.947 1.00 71.25 76 PRO A CA 1
ATOM 639 C C . PRO A 1 76 ? 29.238 4.080 -15.261 1.00 71.25 76 PRO A C 1
ATOM 641 O O . PRO A 1 76 ? 28.843 4.106 -14.092 1.00 71.25 76 PRO A O 1
ATOM 644 N N . ASP A 1 77 ? 29.439 2.942 -15.930 1.00 66.62 77 ASP A N 1
ATOM 645 C CA . ASP A 1 77 ? 29.024 1.607 -15.462 1.00 66.62 77 ASP A CA 1
ATOM 646 C C . ASP A 1 77 ? 29.431 1.306 -14.015 1.00 66.62 77 ASP A C 1
ATOM 648 O O . ASP A 1 77 ? 28.625 0.828 -13.220 1.00 66.62 77 ASP A O 1
ATOM 652 N N . SER A 1 78 ? 30.664 1.641 -13.625 1.00 67.62 78 SER A N 1
ATOM 653 C CA . SER A 1 78 ? 31.165 1.408 -12.262 1.00 67.62 78 SER A CA 1
ATOM 654 C C . SER A 1 78 ? 30.417 2.223 -11.201 1.00 67.62 78 SER A C 1
ATOM 656 O O . SER A 1 78 ? 30.185 1.752 -10.084 1.00 67.62 78 SER A O 1
ATOM 658 N N . LYS A 1 79 ? 30.008 3.451 -11.538 1.00 74.31 79 LYS A N 1
ATOM 659 C CA . LYS A 1 79 ? 29.183 4.296 -10.671 1.00 74.31 79 LYS A CA 1
ATOM 660 C C . LYS A 1 79 ? 27.747 3.778 -10.641 1.00 74.31 79 LYS A C 1
ATOM 662 O O . LYS A 1 79 ? 27.188 3.677 -9.552 1.00 74.31 79 LYS A O 1
ATOM 667 N N . LEU A 1 80 ? 27.202 3.398 -11.795 1.00 69.25 80 LEU A N 1
ATOM 668 C CA . LEU A 1 80 ? 25.848 2.870 -11.930 1.00 69.25 80 LEU A CA 1
ATOM 669 C C . LEU A 1 80 ? 25.670 1.576 -11.121 1.00 69.25 80 LEU A C 1
ATOM 671 O O . LEU A 1 80 ? 24.761 1.489 -10.303 1.00 69.25 80 LEU A O 1
ATOM 675 N N . GLN A 1 81 ? 26.606 0.627 -11.231 1.00 66.19 81 GLN A N 1
ATOM 676 C CA . GLN A 1 81 ? 26.629 -0.607 -10.433 1.00 66.19 81 GLN A CA 1
ATOM 677 C C . GLN A 1 81 ? 26.684 -0.333 -8.925 1.00 66.19 81 GLN A C 1
ATOM 679 O O . GLN A 1 81 ? 25.956 -0.950 -8.145 1.00 66.19 81 GLN A O 1
ATOM 684 N N . ARG A 1 82 ? 27.521 0.619 -8.493 1.00 73.06 82 ARG A N 1
ATOM 685 C CA . ARG A 1 82 ? 27.608 1.013 -7.081 1.00 73.06 82 ARG A CA 1
ATOM 686 C C . ARG A 1 82 ? 26.298 1.620 -6.580 1.00 73.06 82 ARG A C 1
ATOM 688 O O . ARG A 1 82 ? 25.894 1.346 -5.451 1.00 73.06 82 ARG A O 1
ATOM 695 N N . ASP A 1 83 ? 25.655 2.452 -7.389 1.00 78.88 83 ASP A N 1
ATOM 696 C CA . ASP A 1 83 ? 24.404 3.110 -7.021 1.00 78.88 83 ASP A CA 1
ATOM 697 C C . ASP A 1 83 ? 23.237 2.101 -6.989 1.00 78.88 83 ASP A C 1
ATOM 699 O O . ASP A 1 83 ? 22.448 2.130 -6.042 1.00 78.88 83 ASP A O 1
ATOM 703 N N . ILE A 1 84 ? 23.202 1.132 -7.918 1.00 71.56 84 ILE A N 1
ATOM 704 C CA . ILE A 1 84 ? 22.292 -0.029 -7.879 1.00 71.56 84 ILE A CA 1
ATOM 705 C C . ILE A 1 84 ? 22.491 -0.823 -6.583 1.00 71.56 84 ILE A C 1
ATOM 707 O O . ILE A 1 84 ? 21.523 -1.072 -5.867 1.00 71.56 84 ILE A O 1
ATOM 711 N N . SER A 1 85 ? 23.735 -1.168 -6.227 1.00 72.62 85 SER A N 1
ATOM 712 C CA . SER A 1 85 ? 24.030 -1.923 -4.997 1.00 72.62 85 SER A CA 1
ATOM 713 C C . SER A 1 85 ? 23.503 -1.212 -3.751 1.00 72.62 85 SER A C 1
ATOM 715 O O . SER A 1 85 ? 22.820 -1.822 -2.935 1.00 72.62 85 SER A O 1
ATOM 717 N N . LYS A 1 86 ? 23.740 0.100 -3.628 1.00 83.00 86 LYS A N 1
ATOM 718 C CA . LYS A 1 86 ? 23.225 0.893 -2.499 1.00 83.00 86 LYS A CA 1
ATOM 719 C C . LYS A 1 86 ? 21.698 0.895 -2.435 1.00 83.00 86 LYS A C 1
ATOM 721 O O . LYS A 1 86 ? 21.128 0.867 -1.343 1.00 83.00 86 LYS A O 1
ATOM 726 N N . LYS A 1 87 ? 21.022 0.968 -3.587 1.00 80.62 87 LYS A N 1
ATOM 727 C CA . LYS A 1 87 ? 19.556 0.901 -3.650 1.00 80.62 87 LYS A CA 1
ATOM 728 C C . LYS A 1 87 ? 19.047 -0.489 -3.261 1.00 80.62 87 LYS A C 1
ATOM 730 O O . LYS A 1 87 ? 18.064 -0.556 -2.530 1.00 80.62 87 LYS A O 1
ATOM 735 N N . ILE A 1 88 ? 19.735 -1.564 -3.653 1.00 74.69 88 ILE A N 1
ATOM 736 C CA . ILE A 1 88 ? 19.423 -2.939 -3.227 1.00 74.69 88 ILE A CA 1
ATOM 737 C C . ILE A 1 88 ? 19.575 -3.089 -1.708 1.00 74.69 88 ILE A C 1
ATOM 739 O O . ILE A 1 88 ? 18.677 -3.619 -1.058 1.00 74.69 88 ILE A O 1
ATOM 743 N N . ASP A 1 89 ? 20.653 -2.575 -1.116 1.00 79.69 89 ASP A N 1
ATOM 744 C CA . ASP A 1 89 ? 20.843 -2.623 0.340 1.00 79.69 89 ASP A CA 1
ATOM 745 C C . ASP A 1 89 ? 19.722 -1.863 1.066 1.00 79.69 89 ASP A C 1
ATOM 747 O O . ASP A 1 89 ? 19.132 -2.348 2.036 1.00 79.69 89 ASP A O 1
ATOM 751 N N . LYS A 1 90 ? 19.351 -0.686 0.544 1.00 87.56 90 LYS A N 1
ATOM 752 C CA . LYS A 1 90 ? 18.218 0.095 1.052 1.00 87.56 90 LYS A CA 1
ATOM 753 C C . LYS A 1 90 ? 16.897 -0.666 0.907 1.00 87.56 90 LYS A C 1
ATOM 755 O O . LYS A 1 90 ? 16.110 -0.662 1.853 1.00 87.56 90 LYS A O 1
ATOM 760 N N . LEU A 1 91 ? 16.659 -1.320 -0.230 1.00 79.12 91 LEU A N 1
ATOM 761 C CA . LEU A 1 91 ? 15.487 -2.161 -0.478 1.00 79.12 91 LEU A CA 1
ATOM 762 C C . LEU A 1 91 ? 15.406 -3.300 0.546 1.00 79.12 91 LEU A C 1
ATOM 764 O O . LEU A 1 91 ? 14.366 -3.464 1.178 1.00 79.12 91 LEU A O 1
ATOM 768 N N . ASN A 1 92 ? 16.503 -4.022 0.776 1.00 78.19 92 ASN A N 1
ATOM 769 C CA . ASN A 1 92 ? 16.561 -5.107 1.759 1.00 78.19 92 ASN A CA 1
ATOM 770 C C . ASN A 1 92 ? 16.248 -4.599 3.173 1.00 78.19 92 ASN A C 1
ATOM 772 O O . ASN A 1 92 ? 15.353 -5.128 3.825 1.00 78.19 92 ASN A O 1
ATOM 776 N N . SER A 1 93 ? 16.861 -3.487 3.595 1.00 88.44 93 SER A N 1
ATOM 777 C CA . SER A 1 93 ? 16.577 -2.887 4.909 1.00 88.44 93 SER A CA 1
ATOM 778 C C . SER A 1 93 ? 15.113 -2.453 5.081 1.00 88.44 93 SER A C 1
ATOM 780 O O . SER A 1 93 ? 14.583 -2.399 6.192 1.00 88.44 93 SER A O 1
ATOM 782 N N . LYS A 1 94 ? 14.436 -2.097 3.982 1.00 84.62 94 LYS A N 1
ATOM 783 C CA . LYS A 1 94 ? 13.013 -1.746 3.989 1.00 84.62 94 LYS A CA 1
ATOM 784 C C . LYS A 1 94 ? 12.126 -2.981 4.023 1.00 84.62 94 LYS A C 1
ATOM 786 O O . LYS A 1 94 ? 11.120 -2.944 4.721 1.00 84.62 94 LYS A O 1
ATOM 791 N N . LYS A 1 95 ? 12.500 -4.058 3.331 1.00 78.06 95 LYS A N 1
ATOM 792 C CA . LYS A 1 95 ? 11.806 -5.349 3.416 1.00 78.06 95 LYS A CA 1
ATOM 793 C C . LYS A 1 95 ? 11.840 -5.907 4.836 1.00 78.06 95 LYS A C 1
ATOM 795 O O . LYS A 1 95 ? 10.788 -6.219 5.369 1.00 78.06 95 LYS A O 1
ATOM 800 N N . GLU A 1 96 ? 12.994 -5.873 5.500 1.00 87.06 96 GLU A N 1
ATOM 801 C CA . GLU A 1 96 ? 13.110 -6.284 6.909 1.00 87.06 96 GLU A CA 1
ATOM 802 C C . GLU A 1 96 ? 12.170 -5.481 7.828 1.00 87.06 96 GLU A C 1
ATOM 804 O O . GLU A 1 96 ? 11.502 -6.026 8.707 1.00 87.06 96 GLU A O 1
ATOM 809 N N . LYS A 1 97 ? 12.058 -4.165 7.602 1.00 88.94 97 LYS A N 1
ATOM 810 C CA . LYS A 1 97 ? 11.088 -3.323 8.323 1.00 88.94 97 LYS A CA 1
ATOM 811 C C . LYS A 1 97 ? 9.644 -3.707 8.004 1.00 88.94 97 LYS A C 1
ATOM 813 O O . LYS A 1 97 ? 8.811 -3.675 8.907 1.00 88.94 97 LYS A O 1
ATOM 818 N N . LEU A 1 98 ? 9.341 -4.049 6.754 1.00 81.69 98 LEU A N 1
ATOM 819 C CA . LEU A 1 98 ? 8.015 -4.497 6.334 1.00 81.69 98 LEU A CA 1
ATOM 820 C C . LEU A 1 98 ? 7.632 -5.808 7.033 1.00 81.69 98 LEU A C 1
ATOM 822 O O . LEU A 1 98 ? 6.526 -5.911 7.560 1.00 81.69 98 LEU A O 1
ATOM 826 N N . ASP A 1 99 ? 8.568 -6.750 7.125 1.00 79.56 99 ASP A N 1
ATOM 827 C CA . ASP A 1 99 ? 8.382 -8.021 7.829 1.00 79.56 99 ASP A CA 1
ATOM 828 C C . ASP A 1 99 ? 8.120 -7.789 9.321 1.00 79.56 99 ASP A C 1
ATOM 830 O O . ASP A 1 99 ? 7.136 -8.288 9.865 1.00 79.56 99 ASP A O 1
ATOM 834 N N . SER A 1 100 ? 8.888 -6.901 9.962 1.00 88.31 100 SER A N 1
ATOM 835 C CA . SER A 1 100 ? 8.640 -6.530 11.364 1.00 88.31 100 SER A CA 1
ATOM 836 C C . SER A 1 100 ? 7.250 -5.909 11.597 1.00 88.31 100 SER A C 1
ATOM 838 O O . SER A 1 100 ? 6.654 -6.073 12.664 1.00 88.31 100 SER A O 1
ATOM 840 N N . LEU A 1 101 ? 6.700 -5.200 10.601 1.00 83.31 101 LEU A N 1
ATOM 841 C CA . LEU A 1 101 ? 5.344 -4.652 10.668 1.00 83.31 101 LEU A CA 1
ATOM 842 C C . LEU A 1 101 ? 4.285 -5.750 10.506 1.00 83.31 101 LEU A C 1
ATOM 844 O O . LEU A 1 101 ? 3.260 -5.690 11.184 1.00 83.31 101 LEU A O 1
ATOM 848 N N . ASN A 1 102 ? 4.533 -6.761 9.669 1.00 78.25 102 ASN A N 1
ATOM 849 C CA . ASN A 1 102 ? 3.651 -7.925 9.537 1.00 78.25 102 ASN A CA 1
ATOM 850 C C . ASN A 1 102 ? 3.543 -8.699 10.863 1.00 78.25 102 ASN A C 1
ATOM 852 O O . ASN A 1 102 ? 2.435 -9.047 11.290 1.00 78.25 102 ASN A O 1
ATOM 856 N N . ASP A 1 103 ? 4.667 -8.895 11.556 1.00 86.00 103 ASP A N 1
ATOM 857 C CA . ASP A 1 103 ? 4.697 -9.532 12.879 1.00 86.00 103 ASP A CA 1
ATOM 858 C C . ASP A 1 103 ? 3.944 -8.702 13.926 1.00 86.00 103 ASP A C 1
ATOM 860 O O . ASP A 1 103 ? 3.144 -9.229 14.713 1.00 86.00 103 ASP A O 1
ATOM 864 N N . PHE A 1 104 ? 4.144 -7.378 13.903 1.00 87.88 104 PHE A N 1
ATOM 865 C CA . PHE A 1 104 ? 3.399 -6.446 14.745 1.00 87.88 104 PHE A CA 1
ATOM 866 C C . PHE A 1 104 ? 1.888 -6.574 14.520 1.00 87.88 104 PHE A C 1
ATOM 868 O O . PHE A 1 104 ? 1.145 -6.695 15.493 1.00 87.88 104 PHE A O 1
ATOM 875 N N . PHE A 1 105 ? 1.417 -6.587 13.267 1.00 82.75 105 PHE A N 1
ATOM 876 C CA . PHE A 1 105 ? -0.015 -6.686 12.971 1.00 82.75 105 PHE A CA 1
ATOM 877 C C . PHE A 1 105 ? -0.619 -8.012 13.425 1.00 82.75 105 PHE A C 1
ATOM 879 O O . PHE A 1 105 ? -1.722 -8.015 13.974 1.00 82.75 105 PHE A O 1
ATOM 886 N N . SER A 1 106 ? 0.103 -9.116 13.233 1.00 83.06 106 SER A N 1
ATOM 887 C CA . SER A 1 106 ? -0.330 -10.448 13.667 1.00 83.06 106 SER A CA 1
ATOM 888 C C . SER A 1 106 ? -0.501 -10.505 15.187 1.00 83.06 106 SER A C 1
ATOM 890 O O . SER A 1 106 ? -1.518 -10.982 15.687 1.00 83.06 106 SER A O 1
ATOM 892 N N . THR A 1 107 ? 0.453 -9.931 15.923 1.00 89.00 107 THR A N 1
ATOM 893 C CA . THR A 1 107 ? 0.422 -9.874 17.391 1.00 89.00 107 THR A CA 1
ATOM 894 C C . THR A 1 107 ? -0.676 -8.941 17.903 1.00 89.00 107 THR A C 1
ATOM 896 O O . THR A 1 107 ? -1.448 -9.302 18.790 1.00 89.00 107 THR A O 1
ATOM 899 N N . GLN A 1 108 ? -0.778 -7.744 17.327 1.00 87.38 108 GLN A N 1
ATOM 900 C CA . GLN A 1 108 ? -1.748 -6.733 17.743 1.00 87.38 108 GLN A CA 1
ATOM 901 C C . GLN A 1 108 ? -3.188 -7.134 17.465 1.00 87.38 108 GLN A C 1
ATOM 903 O O . GLN A 1 108 ? -4.071 -6.795 18.245 1.00 87.38 108 GLN A O 1
ATOM 908 N N . LYS A 1 109 ? -3.437 -7.897 16.398 1.00 85.00 109 LYS A N 1
ATOM 909 C CA . LYS A 1 109 ? -4.771 -8.432 16.125 1.00 85.00 109 LYS A CA 1
ATOM 910 C C . LYS A 1 109 ? -5.283 -9.281 17.290 1.00 85.00 109 LYS A C 1
ATOM 912 O O . LYS A 1 109 ? -6.388 -9.057 17.762 1.00 85.00 109 LYS A O 1
ATOM 917 N N . VAL A 1 110 ? -4.443 -10.172 17.819 1.00 90.06 110 VAL A N 1
ATOM 918 C CA . VAL A 1 110 ? -4.795 -11.009 18.978 1.00 90.06 110 VAL A CA 1
ATOM 919 C C . VAL A 1 110 ? -5.067 -10.162 20.227 1.00 90.06 110 VAL A C 1
ATOM 921 O O . VAL A 1 110 ? -5.922 -10.510 21.039 1.00 90.06 110 VAL A O 1
ATOM 924 N N . GLU A 1 111 ? -4.337 -9.061 20.416 1.00 91.81 111 GLU A N 1
ATOM 925 C CA . GLU A 1 111 ? -4.568 -8.135 21.531 1.00 91.81 111 GLU A CA 1
ATOM 926 C C . GLU A 1 111 ? -5.895 -7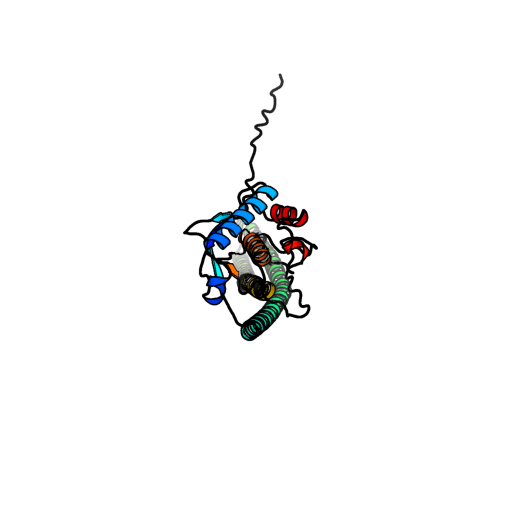.377 21.384 1.00 91.81 111 GLU A C 1
ATOM 928 O O . GLU A 1 111 ? -6.653 -7.279 22.351 1.00 91.81 111 GLU A O 1
ATOM 933 N N . ILE A 1 112 ? -6.193 -6.885 20.179 1.00 89.12 112 ILE A N 1
ATOM 934 C CA . ILE A 1 112 ? -7.451 -6.205 19.852 1.00 89.12 112 ILE A CA 1
ATOM 935 C C . ILE A 1 112 ? -8.633 -7.142 20.098 1.00 89.12 112 ILE A C 1
ATOM 937 O O . ILE A 1 112 ? -9.523 -6.769 20.859 1.00 89.12 112 ILE A O 1
ATOM 941 N N . ASP A 1 113 ? -8.594 -8.367 19.563 1.00 90.38 113 ASP A N 1
ATOM 942 C CA . ASP A 1 113 ? -9.666 -9.358 19.724 1.00 90.38 113 ASP A CA 1
ATOM 943 C C . ASP A 1 113 ? -9.950 -9.621 21.219 1.00 90.38 113 ASP A C 1
ATOM 945 O O . ASP A 1 113 ? -11.092 -9.568 21.678 1.00 90.38 113 ASP A O 1
ATOM 949 N N . LYS A 1 114 ? -8.898 -9.786 22.037 1.00 94.62 114 LYS A N 1
ATOM 950 C CA . LYS A 1 114 ? -9.031 -9.959 23.497 1.00 94.62 114 LYS A CA 1
ATOM 951 C C . LYS A 1 114 ? -9.661 -8.749 24.191 1.00 94.62 114 LYS A C 1
ATOM 953 O O . LYS A 1 114 ? -10.438 -8.911 25.136 1.00 94.62 114 LYS A O 1
ATOM 958 N N . LEU A 1 115 ? -9.286 -7.534 23.790 1.00 92.94 115 LEU A N 1
ATOM 959 C CA . LEU A 1 115 ? -9.828 -6.301 24.365 1.00 92.94 115 LEU A CA 1
ATOM 960 C C . LEU A 1 115 ? -11.292 -6.088 23.961 1.00 92.94 115 LEU A C 1
ATOM 962 O O . LEU A 1 115 ? -12.084 -5.655 24.800 1.00 92.94 115 LEU A O 1
ATOM 966 N N . GLU A 1 116 ? -11.659 -6.420 22.723 1.00 90.31 116 GLU A N 1
ATOM 967 C CA . GLU A 1 116 ? -13.039 -6.384 22.230 1.00 90.31 116 GLU A CA 1
ATOM 968 C C . GLU A 1 116 ? -13.930 -7.388 22.964 1.00 90.31 116 GLU A C 1
ATOM 970 O O . GLU A 1 116 ? -15.004 -7.013 23.451 1.00 90.31 116 GLU A O 1
ATOM 975 N N . ASP A 1 117 ? -13.460 -8.625 23.138 1.00 94.12 117 ASP A N 1
ATOM 976 C CA . ASP A 1 117 ? -14.163 -9.655 23.904 1.00 94.12 117 ASP A CA 1
ATOM 977 C C . ASP A 1 117 ? -14.356 -9.223 25.361 1.00 94.12 117 ASP A C 1
ATOM 979 O O . ASP A 1 117 ? -15.469 -9.261 25.895 1.00 94.12 117 ASP A O 1
ATOM 983 N N . SER A 1 118 ? -13.289 -8.736 26.004 1.00 93.19 118 SER A N 1
ATOM 984 C CA . SER A 1 118 ? -13.337 -8.244 27.386 1.00 93.19 118 SER A CA 1
ATOM 985 C C . SER A 1 118 ? -14.319 -7.081 27.539 1.00 93.19 118 SER A C 1
ATOM 987 O O . SER A 1 118 ? -15.159 -7.084 28.443 1.00 93.19 118 SER A O 1
ATOM 989 N N . TYR A 1 119 ? -14.275 -6.108 26.626 1.00 92.19 119 TYR A N 1
ATOM 990 C CA . TYR A 1 119 ? -15.201 -4.979 26.625 1.00 92.19 119 TYR A CA 1
ATOM 991 C C . TYR A 1 119 ? -16.652 -5.435 26.427 1.00 92.19 119 TYR A C 1
ATOM 993 O O . TYR A 1 119 ? -17.550 -4.955 27.125 1.00 92.19 119 TYR A O 1
ATOM 1001 N N . THR A 1 120 ? -16.893 -6.390 25.529 1.00 92.31 120 THR A N 1
ATOM 1002 C CA . THR A 1 120 ? -18.226 -6.939 25.247 1.00 92.31 120 THR A CA 1
ATOM 1003 C C . THR A 1 120 ? -18.793 -7.678 26.457 1.00 92.31 120 THR A C 1
ATOM 1005 O O . THR A 1 120 ? -19.922 -7.412 26.877 1.00 92.31 120 THR A O 1
ATOM 1008 N N . VAL A 1 121 ? -17.999 -8.555 27.079 1.00 93.06 121 VAL A N 1
ATOM 1009 C CA . VAL A 1 121 ? -18.389 -9.284 28.295 1.00 93.06 121 VAL A CA 1
ATOM 1010 C C . VAL A 1 121 ? -18.710 -8.312 29.430 1.00 93.06 121 VAL A C 1
ATOM 1012 O O . VAL A 1 121 ? -19.771 -8.426 30.047 1.00 93.06 121 VAL A O 1
ATOM 1015 N N . GLN A 1 122 ? -17.849 -7.320 29.674 1.00 91.12 122 GLN A N 1
ATOM 1016 C CA . GLN A 1 122 ? -18.076 -6.316 30.718 1.00 91.12 122 GLN A CA 1
ATOM 1017 C C . GLN A 1 122 ? -19.328 -5.481 30.449 1.00 91.12 122 GLN A C 1
ATOM 1019 O O . GLN A 1 122 ? -20.115 -5.252 31.364 1.00 91.12 122 GLN A O 1
ATOM 1024 N N . THR A 1 123 ? -19.561 -5.086 29.196 1.00 90.50 123 THR A N 1
ATOM 1025 C CA . THR A 1 123 ? -20.767 -4.348 28.794 1.00 90.50 123 THR A CA 1
ATOM 1026 C C . THR A 1 123 ? -22.031 -5.154 29.076 1.00 90.50 123 THR A C 1
ATOM 1028 O O . THR A 1 123 ? -22.969 -4.646 29.688 1.00 90.50 123 THR A O 1
ATOM 1031 N N . ASN A 1 124 ? -22.043 -6.433 28.700 1.00 93.12 124 ASN A N 1
ATOM 1032 C CA . ASN A 1 124 ? -23.189 -7.310 28.924 1.00 93.12 124 ASN A CA 1
ATOM 1033 C C . ASN A 1 124 ? -23.461 -7.543 30.417 1.00 93.12 124 ASN A C 1
ATOM 1035 O O . ASN A 1 124 ? -24.617 -7.542 30.841 1.00 93.12 124 ASN A O 1
ATOM 1039 N N . LEU A 1 125 ? -22.414 -7.729 31.225 1.00 92.62 125 LEU A N 1
ATOM 1040 C CA . LEU A 1 125 ? -22.545 -7.881 32.677 1.00 92.62 125 LEU A CA 1
ATOM 1041 C C . LEU A 1 125 ? -23.051 -6.598 33.342 1.00 92.62 125 LEU A C 1
ATOM 1043 O O . LEU A 1 125 ? -23.937 -6.662 34.194 1.00 92.62 125 LEU A O 1
ATOM 1047 N N . LEU A 1 126 ? -22.522 -5.443 32.939 1.00 92.12 126 LEU A N 1
ATOM 1048 C CA . LEU A 1 126 ? -22.918 -4.145 33.474 1.00 92.12 126 LEU A CA 1
ATOM 1049 C C . LEU A 1 126 ? -24.384 -3.836 33.155 1.00 92.12 126 LEU A C 1
ATOM 1051 O O . LEU A 1 126 ? -25.135 -3.479 34.060 1.00 92.12 126 LEU A O 1
ATOM 1055 N N . ASN A 1 127 ? -24.810 -4.064 31.908 1.00 91.75 127 ASN A N 1
ATOM 1056 C CA . ASN A 1 127 ? -26.205 -3.900 31.494 1.00 91.75 127 ASN A CA 1
ATOM 1057 C C . ASN A 1 127 ? -27.138 -4.778 32.338 1.00 91.75 127 ASN A C 1
ATOM 1059 O O . ASN A 1 127 ? -28.110 -4.275 32.893 1.00 91.75 127 ASN A O 1
ATOM 1063 N N . LYS A 1 128 ? -26.786 -6.055 32.556 1.00 95.12 128 LYS A N 1
ATOM 1064 C CA . LYS A 1 128 ? -27.560 -6.951 33.433 1.00 95.12 128 LYS A CA 1
ATOM 1065 C C . LYS A 1 128 ? -27.672 -6.422 34.866 1.00 95.12 128 LYS A C 1
ATOM 1067 O O . LYS A 1 128 ? -28.755 -6.469 35.442 1.00 95.12 128 LYS A O 1
ATOM 1072 N N . LYS A 1 129 ? -26.581 -5.918 35.456 1.00 93.69 129 LYS A N 1
ATOM 1073 C CA . LYS A 1 129 ? -26.598 -5.343 36.818 1.00 93.69 129 LYS A CA 1
ATOM 1074 C C . LYS A 1 129 ? -27.485 -4.099 36.898 1.00 93.69 129 LYS A C 1
ATOM 1076 O O . LYS A 1 129 ? -28.260 -3.961 37.844 1.00 93.69 129 LYS A O 1
ATOM 1081 N N . VAL A 1 130 ? -27.398 -3.225 35.896 1.00 93.38 130 VAL A N 1
ATOM 1082 C CA . VAL A 1 130 ? -28.242 -2.029 35.779 1.00 93.38 130 VAL A CA 1
ATOM 1083 C C . VAL A 1 130 ? -29.717 -2.416 35.656 1.00 93.38 130 VAL A C 1
ATOM 1085 O O . VAL A 1 130 ? -30.546 -1.867 36.379 1.00 93.38 130 VAL A O 1
ATOM 1088 N N . ASP A 1 131 ? -30.045 -3.404 34.825 1.00 95.75 131 ASP A N 1
ATOM 1089 C CA . ASP A 1 131 ? -31.417 -3.888 34.647 1.00 95.75 131 ASP A CA 1
ATOM 1090 C C . ASP A 1 131 ? -31.987 -4.498 35.933 1.00 95.75 131 ASP A C 1
ATOM 1092 O O . ASP A 1 131 ? -33.121 -4.199 36.309 1.00 95.75 131 ASP A O 1
ATOM 1096 N N . ILE A 1 132 ? -31.199 -5.307 36.652 1.00 95.75 132 ILE A N 1
ATOM 1097 C CA . ILE A 1 132 ? -31.595 -5.884 37.948 1.00 95.75 132 ILE A CA 1
ATOM 1098 C C . ILE A 1 132 ? -31.920 -4.775 38.955 1.00 95.75 132 ILE A C 1
ATOM 1100 O O . ILE A 1 132 ? -32.979 -4.810 39.586 1.00 95.75 132 ILE A O 1
ATOM 1104 N N . LEU A 1 133 ? -31.045 -3.774 39.089 1.00 94.75 133 LEU A N 1
ATOM 1105 C CA . LEU A 1 133 ? -31.258 -2.665 40.020 1.00 94.75 133 LEU A CA 1
ATOM 1106 C C . LEU A 1 133 ? -32.472 -1.812 39.624 1.00 94.75 133 LEU A C 1
ATOM 1108 O O . LEU A 1 133 ? -33.277 -1.450 40.483 1.00 94.75 133 LEU A O 1
ATOM 1112 N N . ASN A 1 134 ? -32.638 -1.522 38.333 1.00 93.62 134 ASN A N 1
ATOM 1113 C CA . ASN A 1 134 ? -33.781 -0.766 37.822 1.00 93.62 134 ASN A CA 1
ATOM 1114 C C . ASN A 1 134 ? -35.104 -1.505 38.061 1.00 93.62 134 ASN A C 1
ATOM 1116 O O . ASN A 1 134 ? -36.080 -0.888 38.490 1.00 93.62 134 ASN A O 1
ATOM 1120 N N . ASN A 1 135 ? -35.134 -2.821 37.838 1.00 95.88 135 ASN A N 1
ATOM 1121 C CA . ASN A 1 135 ? -36.304 -3.651 38.118 1.00 95.88 135 ASN A CA 1
ATOM 1122 C C . ASN A 1 135 ? -36.627 -3.679 39.614 1.00 95.88 135 ASN A C 1
ATOM 1124 O O . ASN A 1 135 ? -37.782 -3.485 39.982 1.00 95.88 135 ASN A O 1
ATOM 1128 N N . TYR A 1 136 ? -35.619 -3.826 40.478 1.00 94.75 136 TYR A N 1
ATOM 1129 C CA . TYR A 1 136 ? -35.805 -3.738 41.927 1.00 94.75 136 TYR A CA 1
ATOM 1130 C C . TYR A 1 136 ? -36.438 -2.400 42.339 1.00 94.75 136 TYR A C 1
ATOM 1132 O O . TYR A 1 136 ? -37.466 -2.385 43.013 1.00 94.75 136 TYR A O 1
ATOM 1140 N N . ILE A 1 137 ? -35.885 -1.274 41.873 1.00 92.06 137 ILE A N 1
ATOM 1141 C CA . ILE A 1 137 ? -36.422 0.065 42.163 1.00 92.06 137 ILE A CA 1
ATOM 1142 C C . ILE A 1 137 ? -37.865 0.197 41.655 1.00 92.06 137 ILE A C 1
ATOM 1144 O O . ILE A 1 137 ? -38.714 0.764 42.341 1.00 92.06 137 ILE A O 1
ATOM 1148 N N . LYS A 1 138 ? -38.168 -0.348 40.471 1.00 93.81 138 LYS A N 1
ATOM 1149 C CA . LYS A 1 138 ? -39.518 -0.333 39.898 1.00 93.81 138 LYS A CA 1
ATOM 1150 C C . LYS A 1 138 ? -40.518 -1.105 40.758 1.00 93.81 138 LYS A C 1
ATOM 1152 O O . LYS A 1 138 ? -41.617 -0.601 40.969 1.00 93.81 138 LYS A O 1
ATOM 1157 N N . GLU A 1 139 ? -40.159 -2.288 41.255 1.00 92.81 139 GLU A N 1
ATOM 1158 C CA . GLU A 1 139 ? -41.035 -3.071 42.136 1.00 92.81 139 GLU A CA 1
ATOM 1159 C C . GLU A 1 139 ? -41.252 -2.382 43.487 1.00 92.81 139 GLU A C 1
ATOM 1161 O O . GLU A 1 139 ? -42.388 -2.310 43.954 1.00 92.81 139 GLU A O 1
ATOM 1166 N N . ILE A 1 140 ? -40.207 -1.788 44.071 1.00 91.38 140 ILE A N 1
ATOM 1167 C CA . ILE A 1 140 ? -40.338 -1.000 45.303 1.00 91.38 140 ILE A CA 1
ATOM 1168 C C . ILE A 1 140 ? -41.248 0.218 45.088 1.00 91.38 140 ILE A C 1
ATOM 1170 O O . ILE A 1 140 ? -42.143 0.461 45.891 1.00 91.38 140 ILE A O 1
ATOM 1174 N N . ASN A 1 141 ? -41.109 0.938 43.972 1.00 87.44 141 ASN A N 1
ATOM 1175 C CA . ASN A 1 141 ? -41.948 2.103 43.662 1.00 87.44 141 ASN A CA 1
ATOM 1176 C C . ASN A 1 141 ? -43.437 1.763 43.454 1.00 87.44 141 ASN A C 1
ATOM 1178 O O . ASN A 1 141 ? -44.280 2.656 43.532 1.00 87.44 141 ASN A O 1
ATOM 1182 N N . LYS A 1 142 ? -43.790 0.496 43.188 1.00 91.88 142 LYS A N 1
ATOM 1183 C CA . LYS A 1 142 ? -45.198 0.054 43.144 1.00 91.88 142 LYS A CA 1
ATOM 1184 C C . LYS A 1 142 ? -45.815 -0.070 44.539 1.00 91.88 142 LYS A C 1
ATOM 1186 O O . LYS A 1 142 ? -47.041 -0.039 44.664 1.00 91.88 142 LYS A O 1
ATOM 1191 N N . GLN A 1 143 ? -45.002 -0.228 45.582 1.00 86.62 143 GLN A N 1
ATOM 1192 C CA . GLN A 1 143 ? -45.480 -0.312 46.957 1.00 86.62 143 GLN A CA 1
ATOM 1193 C C . GLN A 1 143 ? -45.890 1.091 47.426 1.00 86.62 143 GLN A C 1
ATOM 1195 O O . GLN A 1 143 ? -45.075 2.002 47.519 1.00 86.62 143 GLN A O 1
ATOM 1200 N N . LYS A 1 144 ? -47.188 1.293 47.695 1.00 73.12 144 LYS A N 1
ATOM 1201 C CA . LYS A 1 144 ? -47.754 2.628 47.977 1.00 73.12 144 LYS A CA 1
ATOM 1202 C C . LYS A 1 144 ? -47.244 3.266 49.278 1.00 73.12 144 LYS A C 1
ATOM 1204 O O . LYS A 1 144 ? -47.345 4.483 49.416 1.00 73.12 144 LYS A O 1
ATOM 1209 N N . LYS A 1 145 ? -46.755 2.471 50.238 1.00 82.75 145 LYS A N 1
ATOM 1210 C CA . LYS A 1 145 ? -46.163 2.927 51.506 1.00 82.75 145 LYS A CA 1
ATOM 1211 C C . LYS A 1 145 ? -45.096 1.932 51.963 1.00 82.75 145 LYS A C 1
ATOM 1213 O O . LYS A 1 145 ? -45.378 0.741 52.008 1.00 82.75 145 LYS A O 1
ATOM 1218 N N . LEU A 1 146 ? -43.927 2.453 52.323 1.00 85.00 146 LEU A N 1
ATOM 1219 C CA . LEU A 1 146 ? -42.851 1.743 53.016 1.00 85.00 146 LEU A CA 1
ATOM 1220 C C . LEU A 1 146 ? -42.769 2.279 54.442 1.00 85.00 146 LEU A C 1
ATOM 1222 O O . LEU A 1 146 ? -42.972 3.481 54.654 1.00 85.00 146 LEU A O 1
ATOM 1226 N N . ASP A 1 147 ? -42.448 1.425 55.408 1.00 89.75 147 ASP A N 1
ATOM 1227 C CA . ASP A 1 147 ? -42.094 1.916 56.737 1.00 89.75 147 ASP A CA 1
ATOM 1228 C C . ASP A 1 147 ? -40.684 2.551 56.751 1.00 89.75 147 ASP A C 1
ATOM 1230 O O . ASP A 1 147 ? -39.903 2.444 55.801 1.00 89.75 147 ASP A O 1
ATOM 1234 N N . LYS A 1 148 ? -40.340 3.262 57.833 1.00 89.94 148 LYS A N 1
ATOM 1235 C CA . LYS A 1 148 ? -39.057 3.981 57.939 1.00 89.94 148 LYS A CA 1
ATOM 1236 C C . LYS A 1 148 ? -37.841 3.042 57.899 1.00 89.94 148 LYS A C 1
ATOM 1238 O O . LYS A 1 148 ? -36.800 3.416 57.360 1.00 89.94 148 LYS A O 1
ATOM 1243 N N . ASN A 1 149 ? -37.953 1.848 58.475 1.00 91.44 149 ASN A N 1
ATOM 1244 C CA . ASN A 1 149 ? -36.865 0.874 58.510 1.00 91.44 149 ASN A CA 1
ATOM 1245 C C . ASN A 1 149 ? -36.674 0.222 57.137 1.00 91.44 149 ASN A C 1
ATOM 1247 O O . ASN A 1 149 ? -35.539 0.080 56.682 1.00 91.44 149 ASN A O 1
ATOM 1251 N N . GLU A 1 150 ? -37.766 -0.128 56.458 1.00 88.44 150 GLU A N 1
ATOM 1252 C CA . GLU A 1 150 ? -37.761 -0.628 55.083 1.00 88.44 150 GLU A CA 1
ATOM 1253 C C . GLU A 1 150 ? -37.168 0.399 54.123 1.00 88.44 150 GLU A C 1
ATOM 1255 O O . GLU A 1 150 ? -36.271 0.069 53.349 1.00 88.44 150 GLU A O 1
ATOM 1260 N N . TYR A 1 151 ? -37.589 1.661 54.227 1.00 89.62 151 TYR A N 1
ATOM 1261 C CA . TYR A 1 151 ? -37.054 2.745 53.408 1.00 89.62 151 TYR A CA 1
ATOM 1262 C C . TYR A 1 151 ? -35.532 2.885 53.557 1.00 89.62 151 TYR A C 1
ATOM 1264 O O . TYR A 1 151 ? -34.811 2.934 52.558 1.00 89.62 151 TYR A O 1
ATOM 1272 N N . ASN A 1 152 ? -35.024 2.890 54.794 1.00 93.06 152 ASN A N 1
ATOM 1273 C CA . ASN A 1 152 ? -33.585 2.986 55.052 1.00 93.06 152 ASN A CA 1
ATOM 1274 C C . ASN A 1 152 ? -32.816 1.790 54.463 1.00 93.06 152 ASN A C 1
ATOM 1276 O O . ASN A 1 152 ? -31.770 1.982 53.844 1.00 93.06 152 ASN A O 1
ATOM 1280 N N . ARG A 1 153 ? -33.356 0.568 54.586 1.00 92.88 153 ARG A N 1
ATOM 1281 C CA . ARG A 1 153 ? -32.761 -0.645 53.995 1.00 92.88 153 ARG A CA 1
ATOM 1282 C C . ARG A 1 153 ? -32.706 -0.577 52.469 1.00 92.88 153 ARG A C 1
ATOM 1284 O O . ARG A 1 153 ? -31.679 -0.911 51.883 1.00 92.88 153 ARG A O 1
ATOM 1291 N N . VAL A 1 154 ? -33.783 -0.118 51.828 1.00 93.12 154 VAL A N 1
ATOM 1292 C CA . VAL A 1 154 ? -33.837 0.082 50.370 1.00 93.12 154 VAL A CA 1
ATOM 1293 C C . VAL A 1 154 ? -32.780 1.098 49.935 1.00 93.12 154 VAL A C 1
ATOM 1295 O O . VAL A 1 154 ? -32.040 0.842 48.985 1.00 93.12 154 VAL A O 1
ATOM 1298 N N . GLN A 1 155 ? -32.678 2.240 50.624 1.00 93.38 155 GLN A N 1
ATOM 1299 C CA . GLN A 1 155 ? -31.687 3.266 50.293 1.00 93.38 155 GLN A CA 1
ATOM 1300 C C . GLN A 1 155 ? -30.254 2.739 50.392 1.00 93.38 155 GLN A C 1
ATOM 1302 O O . GLN A 1 155 ? -29.445 2.988 49.496 1.00 93.38 155 GLN A O 1
ATOM 1307 N N . GLU A 1 156 ? -29.940 2.005 51.459 1.00 95.38 156 GLU A N 1
ATOM 1308 C CA . GLU A 1 156 ? -28.615 1.426 51.662 1.00 95.38 156 GLU A CA 1
ATOM 1309 C C . GLU A 1 156 ? -28.281 0.383 50.587 1.00 95.38 156 GLU A C 1
ATOM 1311 O O . GLU A 1 156 ? -27.208 0.443 49.983 1.00 95.38 156 GLU A O 1
ATOM 1316 N N . TYR A 1 157 ? -29.228 -0.503 50.263 1.00 94.31 157 TYR A N 1
ATOM 1317 C CA . TYR A 1 157 ? -29.077 -1.468 49.175 1.00 94.31 157 TYR A CA 1
ATOM 1318 C C . TYR A 1 157 ? -28.812 -0.780 47.828 1.00 94.31 157 TYR A C 1
ATOM 1320 O O . TYR A 1 157 ? -27.823 -1.086 47.161 1.00 94.31 157 TYR A O 1
ATOM 1328 N N . VAL A 1 158 ? -29.640 0.202 47.447 1.00 94.69 158 VAL A N 1
ATOM 1329 C CA . VAL A 1 158 ? -29.482 0.933 46.177 1.00 94.69 158 VAL A CA 1
ATOM 1330 C C . VAL A 1 158 ? -28.138 1.656 46.123 1.00 94.69 158 VAL A C 1
ATOM 1332 O O . VAL A 1 158 ? -27.473 1.639 45.087 1.00 94.69 158 VAL A O 1
ATOM 1335 N N . LYS A 1 159 ? -27.708 2.276 47.227 1.00 96.25 159 LYS A N 1
ATOM 1336 C CA . LYS A 1 159 ? -26.402 2.942 47.315 1.00 96.25 159 LYS A CA 1
ATOM 1337 C C . LYS A 1 159 ? -25.253 1.950 47.107 1.00 96.25 159 LYS A C 1
ATOM 1339 O O . LYS A 1 159 ? -24.325 2.245 46.348 1.00 96.25 159 LYS A O 1
ATOM 1344 N N . ASN A 1 160 ? -25.321 0.785 47.743 1.00 95.88 160 ASN A N 1
ATOM 1345 C CA . ASN A 1 160 ? -24.292 -0.246 47.634 1.00 95.88 160 ASN A CA 1
ATOM 1346 C C . ASN A 1 160 ? -24.216 -0.825 46.214 1.00 95.88 160 ASN A C 1
ATOM 1348 O O . ASN A 1 160 ? -23.122 -0.926 45.658 1.00 95.88 160 ASN A O 1
ATOM 1352 N N . GLU A 1 161 ? -25.354 -1.130 45.588 1.00 94.88 161 GLU A N 1
ATOM 1353 C CA . GLU A 1 161 ? -25.387 -1.633 44.209 1.00 94.88 161 GLU A CA 1
ATOM 1354 C C . GLU A 1 161 ? -24.916 -0.586 43.191 1.00 94.88 161 GLU A C 1
ATOM 1356 O O . GLU A 1 161 ? -24.120 -0.911 42.309 1.00 94.88 161 GLU A O 1
ATOM 1361 N N . ARG A 1 162 ? -25.298 0.691 43.350 1.00 93.75 162 ARG A N 1
ATOM 1362 C CA . ARG A 1 162 ? -24.754 1.785 42.521 1.00 93.75 162 ARG A CA 1
ATOM 1363 C C . ARG A 1 162 ? -23.238 1.883 42.632 1.00 93.75 162 ARG A C 1
ATOM 1365 O O . ARG A 1 162 ? -22.566 1.994 41.616 1.00 93.75 162 ARG A O 1
ATOM 1372 N N . THR A 1 163 ? -22.698 1.772 43.844 1.00 96.06 163 THR A N 1
ATOM 1373 C CA . THR A 1 163 ? -21.245 1.833 44.066 1.00 96.06 163 THR A CA 1
ATOM 1374 C C . THR A 1 163 ? -20.518 0.693 43.345 1.00 96.06 163 THR A C 1
ATOM 1376 O O . THR A 1 163 ? -19.474 0.921 42.737 1.00 96.06 163 THR A O 1
ATOM 1379 N N . LYS A 1 164 ? -21.076 -0.526 43.354 1.00 94.44 164 LYS A N 1
ATOM 1380 C CA . LYS A 1 164 ? -20.523 -1.665 42.600 1.00 94.44 164 LYS A CA 1
ATOM 1381 C C . LYS A 1 164 ? -20.573 -1.425 41.087 1.00 94.44 164 LYS A C 1
ATOM 1383 O O . LYS A 1 164 ? -19.571 -1.632 40.411 1.00 94.44 164 LYS A O 1
ATOM 1388 N N . ILE A 1 165 ? -21.708 -0.943 40.573 1.00 94.25 165 ILE A N 1
ATOM 1389 C CA . ILE A 1 165 ? -21.881 -0.594 39.153 1.00 94.25 165 ILE A CA 1
ATOM 1390 C C . ILE A 1 165 ? -20.881 0.492 38.732 1.00 94.25 165 ILE A C 1
ATOM 1392 O O . ILE A 1 165 ? -20.274 0.381 37.671 1.00 94.25 165 ILE A O 1
ATOM 1396 N N . ASP A 1 166 ? -20.653 1.510 39.564 1.00 93.88 166 ASP A N 1
ATOM 1397 C CA . ASP A 1 166 ? -19.697 2.584 39.280 1.00 93.88 166 ASP A CA 1
ATOM 1398 C C . ASP A 1 166 ? -18.248 2.080 39.208 1.00 93.88 166 ASP A C 1
ATOM 1400 O O . ASP A 1 166 ? -17.460 2.577 38.398 1.00 93.88 166 ASP A O 1
ATOM 1404 N N . ILE A 1 167 ? -17.880 1.102 40.043 1.00 94.19 167 ILE A N 1
ATOM 1405 C CA . ILE A 1 167 ? -16.564 0.449 39.994 1.00 94.19 167 ILE A CA 1
ATOM 1406 C C . ILE A 1 167 ? -16.409 -0.313 38.673 1.00 94.19 167 ILE A C 1
ATOM 1408 O O . ILE A 1 167 ? -15.438 -0.081 37.951 1.00 94.19 167 ILE A O 1
ATOM 1412 N N . ASP A 1 168 ? -17.387 -1.143 38.312 1.00 91.50 168 ASP A N 1
ATOM 1413 C CA . ASP A 1 168 ? -17.361 -1.908 37.060 1.00 91.50 168 ASP A CA 1
ATOM 1414 C C . ASP A 1 168 ? -17.337 -0.988 35.827 1.00 91.50 168 ASP A C 1
ATOM 1416 O O . ASP A 1 168 ? -16.598 -1.226 34.873 1.00 91.50 168 ASP A O 1
ATOM 1420 N N . LEU A 1 169 ? -18.094 0.112 35.857 1.00 92.94 169 LEU A N 1
ATOM 1421 C CA . LEU A 1 169 ? -18.131 1.110 34.788 1.00 92.94 169 LEU A CA 1
ATOM 1422 C C . LEU A 1 169 ? -16.786 1.840 34.638 1.00 92.94 169 LEU A C 1
ATOM 1424 O O . LEU A 1 169 ? -16.395 2.201 33.525 1.00 92.94 169 LEU A O 1
ATOM 1428 N N . LYS A 1 170 ? -16.042 2.053 35.732 1.00 94.19 170 LYS A N 1
ATOM 1429 C CA . LYS A 1 170 ? -14.668 2.580 35.666 1.00 94.19 170 LYS A CA 1
ATOM 1430 C C . LYS A 1 170 ? -13.710 1.577 35.025 1.00 94.19 170 LYS A C 1
ATOM 1432 O O . LYS A 1 170 ? -12.903 1.993 34.196 1.00 94.19 170 LYS A O 1
ATOM 1437 N N . GLU A 1 171 ? -13.802 0.293 35.363 1.00 91.75 171 GLU A N 1
ATOM 1438 C CA . GLU A 1 171 ? -12.981 -0.756 34.738 1.00 91.75 171 GLU A CA 1
ATOM 1439 C C . GLU A 1 171 ? -13.290 -0.903 33.240 1.00 91.75 171 GLU A C 1
ATOM 1441 O O . GLU A 1 171 ? -12.380 -0.834 32.411 1.00 91.75 171 GLU A O 1
ATOM 1446 N N . GLN A 1 172 ? -14.569 -0.938 32.862 1.00 92.94 172 GLN A N 1
ATOM 1447 C CA . GLN A 1 172 ? -14.996 -0.973 31.460 1.00 92.94 172 GLN A CA 1
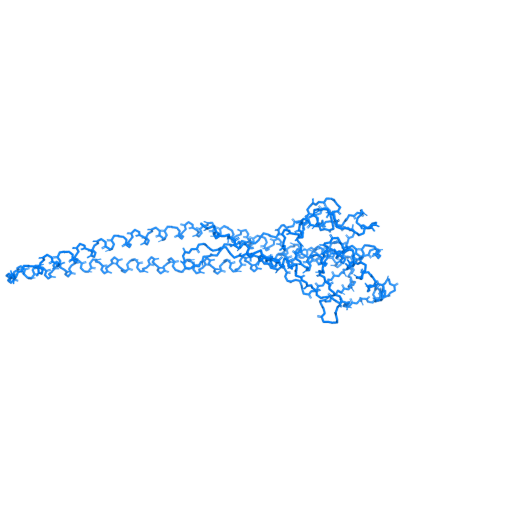ATOM 1448 C C . GLN A 1 172 ? -14.460 0.227 30.664 1.00 92.94 172 GLN A C 1
ATOM 1450 O O . GLN A 1 172 ? -13.975 0.074 29.538 1.00 92.94 172 GLN A O 1
ATOM 1455 N N . LYS A 1 173 ? -14.482 1.434 31.249 1.00 92.50 173 LYS A N 1
ATOM 1456 C CA . LYS A 1 173 ? -13.890 2.635 30.634 1.00 92.50 173 LYS A CA 1
ATOM 1457 C C . LYS A 1 173 ? -12.383 2.498 30.411 1.00 92.50 173 LYS A C 1
ATOM 1459 O O . LYS A 1 173 ? -11.893 2.986 29.390 1.00 92.50 173 LYS A O 1
ATOM 1464 N N . LYS A 1 174 ? -11.647 1.842 31.316 1.00 94.50 174 LYS A N 1
ATOM 1465 C CA . LYS A 1 174 ? -10.212 1.566 31.126 1.00 94.50 174 LYS A CA 1
ATOM 1466 C C . LYS A 1 174 ? -9.991 0.619 29.950 1.00 94.50 174 LYS A C 1
ATOM 1468 O O . LYS A 1 174 ? -9.177 0.936 29.088 1.00 94.50 174 LYS A O 1
ATOM 1473 N N . VAL A 1 175 ? -10.753 -0.476 29.863 1.00 93.00 175 VAL A N 1
ATOM 1474 C CA . VAL A 1 175 ? -10.659 -1.420 28.733 1.00 93.00 175 VAL A CA 1
ATOM 1475 C C . VAL A 1 175 ? -10.975 -0.727 27.411 1.00 93.00 175 VAL A C 1
ATOM 1477 O O . VAL A 1 175 ? -10.197 -0.838 26.469 1.00 93.00 175 VAL A O 1
ATOM 1480 N N . LYS A 1 176 ? -12.042 0.080 27.354 1.00 91.56 176 LYS A N 1
ATOM 1481 C CA . LYS A 1 176 ? -12.388 0.868 26.160 1.00 91.56 176 LYS A CA 1
ATOM 1482 C C . LYS A 1 176 ? -11.285 1.848 25.756 1.00 91.56 176 LYS A C 1
ATOM 1484 O O . LYS A 1 176 ? -10.989 1.999 24.571 1.00 91.56 176 LYS A O 1
ATOM 1489 N N . SER A 1 177 ? -10.693 2.535 26.733 1.00 94.50 177 SER A N 1
ATOM 1490 C CA . SER A 1 177 ? -9.584 3.466 26.501 1.00 94.50 177 SER A CA 1
ATOM 1491 C C . SER A 1 177 ? -8.364 2.738 25.937 1.00 94.50 177 SER A C 1
ATOM 1493 O O . SER A 1 177 ? -7.780 3.200 24.958 1.00 94.50 177 SER A O 1
ATOM 1495 N N . ASN A 1 178 ? -8.026 1.573 26.495 1.00 94.69 178 ASN A N 1
ATOM 1496 C CA . ASN A 1 178 ? -6.941 0.735 25.994 1.00 94.69 178 ASN A CA 1
ATOM 1497 C C . ASN A 1 178 ? -7.230 0.255 24.571 1.00 94.69 178 ASN A C 1
ATOM 1499 O O . ASN A 1 178 ? -6.422 0.526 23.694 1.00 94.69 178 ASN A O 1
ATOM 1503 N N . LEU A 1 179 ? -8.412 -0.314 24.311 1.00 91.56 179 LEU A N 1
ATOM 1504 C CA . LEU A 1 179 ? -8.837 -0.723 22.968 1.00 91.56 179 LEU A CA 1
ATOM 1505 C C . LEU A 1 179 ? -8.702 0.421 21.954 1.00 91.56 179 LEU A C 1
ATOM 1507 O O . LEU A 1 179 ? -8.122 0.245 20.890 1.00 91.56 179 LEU A O 1
ATOM 1511 N N . THR A 1 180 ? -9.163 1.624 22.308 1.00 89.44 180 THR A N 1
ATOM 1512 C CA . THR A 1 180 ? -9.062 2.802 21.432 1.00 89.44 180 THR A CA 1
ATOM 1513 C C . THR A 1 180 ? -7.603 3.171 21.139 1.00 89.44 180 THR A C 1
ATOM 1515 O O . THR A 1 180 ? -7.255 3.472 19.999 1.00 89.44 180 THR A O 1
ATOM 1518 N N . LYS A 1 181 ? -6.723 3.140 22.149 1.00 93.94 181 LYS A N 1
ATOM 1519 C CA . LYS A 1 181 ? -5.285 3.403 21.969 1.00 93.94 181 LYS A CA 1
ATOM 1520 C C . LYS A 1 181 ? -4.624 2.345 21.087 1.00 93.94 181 LYS A C 1
ATOM 1522 O O . LYS A 1 181 ? -3.858 2.709 20.197 1.00 93.94 181 LYS A O 1
ATOM 1527 N N . THR A 1 182 ? -4.943 1.074 21.313 1.00 90.19 182 THR A N 1
ATOM 1528 C CA . THR A 1 182 ? -4.439 -0.066 20.543 1.00 90.19 182 THR A CA 1
ATOM 1529 C C . THR A 1 182 ? -4.863 0.042 19.076 1.00 90.19 182 THR A C 1
ATOM 1531 O O . THR A 1 182 ? -4.011 -0.001 18.192 1.00 90.19 182 THR A O 1
ATOM 1534 N N . LEU A 1 183 ? -6.142 0.330 18.804 1.00 84.50 183 LEU A N 1
ATOM 1535 C CA . LEU A 1 183 ? -6.656 0.567 17.448 1.00 84.50 183 LEU A CA 1
ATOM 1536 C C . LEU A 1 183 ? -5.981 1.767 16.765 1.00 84.50 183 LEU A C 1
ATOM 1538 O O . LEU A 1 183 ? -5.604 1.686 15.596 1.00 84.50 183 LEU A O 1
ATOM 1542 N N . ASN A 1 184 ? -5.770 2.871 17.486 1.00 86.50 184 ASN A N 1
ATOM 1543 C CA . ASN A 1 184 ? -5.072 4.036 16.939 1.00 86.50 184 ASN A CA 1
ATOM 1544 C C . ASN A 1 184 ? -3.610 3.719 16.592 1.00 86.50 184 ASN A C 1
ATOM 1546 O O . ASN A 1 184 ? -3.133 4.121 15.531 1.00 86.50 184 ASN A O 1
ATOM 1550 N N . SER A 1 185 ? -2.908 2.980 17.456 1.00 90.00 185 SER A N 1
ATOM 1551 C CA . SER A 1 185 ? -1.536 2.534 17.195 1.00 90.00 185 SER A CA 1
ATOM 1552 C C . SER A 1 185 ? -1.472 1.598 15.987 1.00 90.00 185 SER A C 1
ATOM 1554 O O . SER A 1 185 ? -0.633 1.788 15.104 1.00 90.00 185 SER A O 1
ATOM 1556 N N . TYR A 1 186 ? -2.407 0.649 15.899 1.00 85.25 186 TYR A N 1
ATOM 1557 C CA . TYR A 1 186 ? -2.552 -0.242 14.754 1.00 85.25 186 TYR A CA 1
ATOM 1558 C C . TYR A 1 186 ? -2.722 0.554 13.454 1.00 85.25 186 TYR A C 1
ATOM 1560 O O . TYR A 1 186 ? -1.933 0.396 12.524 1.00 85.25 186 TYR A O 1
ATOM 1568 N N . ASN A 1 187 ? -3.674 1.490 13.417 1.00 79.81 187 ASN A N 1
ATOM 1569 C CA . ASN A 1 187 ? -3.939 2.320 12.241 1.00 79.81 187 ASN A CA 1
ATOM 1570 C C . ASN A 1 187 ? -2.729 3.187 11.841 1.00 79.81 187 ASN A C 1
ATOM 1572 O O . ASN A 1 187 ? -2.399 3.279 10.660 1.00 79.81 187 ASN A O 1
ATOM 1576 N N . GLN A 1 188 ? -2.003 3.769 12.801 1.00 87.00 188 GLN A N 1
ATOM 1577 C CA . GLN A 1 188 ? -0.751 4.492 12.524 1.00 87.00 188 GLN A CA 1
ATOM 1578 C C . GLN A 1 188 ? 0.310 3.601 11.862 1.00 87.00 188 GLN A C 1
ATOM 1580 O O . GLN A 1 188 ? 1.024 4.030 10.948 1.00 87.00 188 GLN A O 1
ATOM 1585 N N . LYS A 1 189 ? 0.415 2.345 12.303 1.00 86.56 189 LYS A N 1
ATOM 1586 C CA . LYS A 1 189 ? 1.328 1.370 11.703 1.00 86.56 189 LYS A CA 1
ATOM 1587 C C . LYS A 1 189 ? 0.870 0.928 10.320 1.00 86.56 189 LYS A C 1
ATOM 1589 O O . LYS A 1 189 ? 1.730 0.763 9.460 1.00 86.56 189 LYS A O 1
ATOM 1594 N N . VAL A 1 190 ? -0.434 0.856 10.054 1.00 76.50 190 VAL A N 1
ATOM 1595 C CA . VAL A 1 190 ? -0.963 0.640 8.695 1.00 76.50 190 VAL A CA 1
ATOM 1596 C C . VAL A 1 190 ? -0.536 1.769 7.750 1.00 76.50 190 VAL A C 1
ATOM 1598 O O . VAL A 1 190 ? -0.028 1.494 6.665 1.00 76.50 190 VAL A O 1
ATOM 1601 N N . PHE A 1 191 ? -0.617 3.037 8.170 1.00 80.25 191 PHE A N 1
ATOM 1602 C CA . PHE A 1 191 ? -0.095 4.146 7.354 1.00 80.25 191 PHE A CA 1
ATOM 1603 C C . PHE A 1 191 ? 1.409 4.016 7.086 1.00 80.25 191 PHE A C 1
ATOM 1605 O O . PHE A 1 191 ? 1.863 4.251 5.966 1.00 80.25 191 PHE A O 1
ATOM 1612 N N . SER A 1 192 ? 2.179 3.600 8.095 1.00 83.88 192 SER A N 1
ATOM 1613 C CA . SER A 1 192 ? 3.620 3.365 7.954 1.00 83.88 192 SER A CA 1
ATOM 1614 C C . SER A 1 192 ? 3.920 2.221 6.982 1.00 83.88 192 SER A C 1
ATOM 1616 O O . SER A 1 192 ? 4.810 2.356 6.149 1.00 83.88 192 SER A O 1
ATOM 1618 N N . TYR A 1 193 ? 3.152 1.131 7.041 1.00 79.25 193 TYR A N 1
ATOM 1619 C CA . TYR A 1 193 ? 3.251 0.007 6.112 1.00 79.25 193 TYR A CA 1
ATOM 1620 C C . TYR A 1 193 ? 2.971 0.442 4.671 1.00 79.25 193 TYR A C 1
ATOM 1622 O O . TYR A 1 193 ? 3.747 0.144 3.766 1.00 79.25 193 TYR A O 1
ATOM 1630 N N . ASN A 1 194 ? 1.899 1.208 4.457 1.00 73.56 194 ASN A N 1
ATOM 1631 C CA . ASN A 1 194 ? 1.522 1.689 3.128 1.00 73.56 194 ASN A CA 1
ATOM 1632 C C . ASN A 1 194 ? 2.561 2.663 2.555 1.00 73.56 194 ASN A C 1
ATOM 1634 O O . ASN A 1 194 ? 2.889 2.585 1.372 1.00 73.56 194 ASN A O 1
ATOM 1638 N N . ASN A 1 195 ? 3.116 3.551 3.386 1.00 78.31 195 ASN A N 1
ATOM 1639 C CA . ASN A 1 195 ? 4.226 4.418 2.988 1.00 78.31 195 ASN A CA 1
ATOM 1640 C C . ASN A 1 195 ? 5.471 3.597 2.625 1.00 78.31 195 ASN A C 1
ATOM 1642 O O . ASN A 1 195 ? 6.060 3.815 1.571 1.00 78.31 195 ASN A O 1
ATOM 1646 N N . LEU A 1 196 ? 5.838 2.621 3.460 1.00 79.00 196 LEU A N 1
ATOM 1647 C CA . LEU A 1 196 ? 6.998 1.765 3.226 1.00 79.00 196 LEU A CA 1
ATOM 1648 C C . LEU A 1 196 ? 6.849 0.939 1.946 1.00 79.00 196 LEU A C 1
ATOM 1650 O O . LEU A 1 196 ? 7.808 0.815 1.194 1.00 79.00 196 LEU A O 1
ATOM 1654 N N . THR A 1 197 ? 5.645 0.436 1.673 1.00 72.38 197 THR A N 1
ATOM 1655 C CA . THR A 1 197 ? 5.325 -0.286 0.435 1.00 72.38 197 THR A CA 1
ATOM 1656 C C . THR A 1 197 ? 5.480 0.622 -0.783 1.00 72.38 197 THR A C 1
ATOM 1658 O O . THR A 1 197 ? 6.130 0.234 -1.747 1.00 72.38 197 THR A O 1
ATOM 1661 N N . ARG A 1 198 ? 4.972 1.864 -0.726 1.00 75.12 198 ARG A N 1
ATOM 1662 C CA . ARG A 1 198 ? 5.184 2.858 -1.793 1.00 75.12 198 ARG A CA 1
ATOM 1663 C C . ARG A 1 198 ? 6.669 3.121 -2.040 1.00 75.12 198 ARG A C 1
ATOM 1665 O O . ARG A 1 198 ? 7.112 3.079 -3.178 1.00 75.12 198 ARG A O 1
ATOM 1672 N N . GLU A 1 199 ? 7.444 3.331 -0.979 1.00 78.81 199 GLU A N 1
ATOM 1673 C CA . GLU A 1 199 ? 8.890 3.555 -1.084 1.00 78.81 199 GLU A CA 1
ATOM 1674 C C . GLU A 1 199 ? 9.650 2.333 -1.623 1.00 78.81 199 GLU A C 1
ATOM 1676 O O . GLU A 1 199 ? 10.646 2.497 -2.324 1.00 78.81 199 GLU A O 1
ATOM 1681 N N . ILE A 1 200 ? 9.210 1.118 -1.281 1.00 74.06 200 ILE A N 1
ATOM 1682 C CA . ILE A 1 200 ? 9.745 -0.126 -1.843 1.00 74.06 200 ILE A CA 1
ATOM 1683 C C . ILE A 1 200 ? 9.457 -0.179 -3.341 1.00 74.06 200 ILE A C 1
ATOM 1685 O O . ILE A 1 200 ? 10.397 -0.380 -4.101 1.00 74.06 200 ILE A O 1
ATOM 1689 N N . ASN A 1 201 ? 8.215 0.066 -3.762 1.00 69.69 201 ASN A N 1
ATOM 1690 C CA . ASN A 1 201 ? 7.841 0.041 -5.176 1.00 69.69 201 ASN A CA 1
ATOM 1691 C C . ASN A 1 201 ? 8.658 1.059 -5.982 1.00 69.69 201 ASN A C 1
ATOM 1693 O O . ASN A 1 201 ? 9.243 0.697 -6.994 1.00 69.69 201 ASN A O 1
ATOM 1697 N N . THR A 1 202 ? 8.809 2.294 -5.487 1.00 75.19 202 THR A N 1
ATOM 1698 C CA . THR A 1 202 ? 9.671 3.296 -6.135 1.00 75.19 202 THR A CA 1
ATOM 1699 C C . THR A 1 202 ? 11.117 2.815 -6.261 1.00 75.19 202 THR A C 1
ATOM 1701 O O . THR A 1 202 ? 11.716 2.955 -7.322 1.00 75.19 202 THR A O 1
ATOM 1704 N N . LEU A 1 203 ? 11.694 2.228 -5.204 1.00 74.19 203 LEU A N 1
ATOM 1705 C CA . LEU A 1 203 ? 13.063 1.705 -5.264 1.00 74.19 203 LEU A CA 1
ATOM 1706 C C . LEU A 1 203 ? 13.211 0.553 -6.256 1.00 74.19 203 LEU A C 1
ATOM 1708 O O . LEU A 1 203 ? 14.264 0.443 -6.875 1.00 74.19 203 LEU A O 1
ATOM 1712 N N . VAL A 1 204 ? 12.195 -0.300 -6.380 1.00 68.38 204 VAL A N 1
ATOM 1713 C CA . VAL A 1 204 ? 12.179 -1.402 -7.346 1.00 68.38 204 VAL A CA 1
ATOM 1714 C C . VAL A 1 204 ? 12.204 -0.841 -8.765 1.00 68.38 204 VAL A C 1
ATOM 1716 O O . VAL A 1 204 ? 13.158 -1.135 -9.480 1.00 68.38 204 VAL A O 1
ATOM 1719 N N . SER A 1 205 ? 11.294 0.078 -9.101 1.00 71.19 205 SER A N 1
ATOM 1720 C CA . SER A 1 205 ? 11.256 0.731 -10.418 1.00 71.19 205 SER A CA 1
ATOM 1721 C C . SER A 1 205 ? 12.556 1.471 -10.754 1.00 71.19 205 SER A C 1
ATOM 1723 O O . SER A 1 205 ? 13.073 1.373 -11.864 1.00 71.19 205 SER A O 1
ATOM 1725 N N . GLU A 1 206 ? 13.148 2.174 -9.783 1.00 75.12 206 GLU A N 1
ATOM 1726 C CA . GLU A 1 206 ? 14.448 2.833 -9.965 1.00 75.12 206 GLU A CA 1
ATOM 1727 C C . GLU A 1 206 ? 15.578 1.827 -10.242 1.00 75.12 206 GLU A C 1
ATOM 1729 O O . GLU A 1 206 ? 16.405 2.053 -11.125 1.00 75.12 206 GLU A O 1
ATOM 1734 N N . ILE A 1 207 ? 15.647 0.723 -9.489 1.00 68.75 207 ILE A N 1
ATOM 1735 C CA . ILE A 1 207 ? 16.645 -0.335 -9.711 1.00 68.75 207 ILE A CA 1
ATOM 1736 C C . ILE A 1 207 ? 16.438 -0.973 -11.089 1.00 68.75 207 ILE A C 1
ATOM 1738 O O . ILE A 1 207 ? 17.412 -1.247 -11.786 1.00 68.75 207 ILE A O 1
ATOM 1742 N N . GLU A 1 208 ? 15.198 -1.199 -11.503 1.00 67.12 208 GLU A N 1
ATOM 1743 C CA . GLU A 1 208 ? 14.859 -1.801 -12.794 1.00 67.12 208 GLU A CA 1
ATOM 1744 C C . GLU A 1 208 ? 15.278 -0.915 -13.965 1.00 67.12 208 GLU A C 1
ATOM 1746 O O . GLU A 1 208 ? 16.043 -1.374 -14.812 1.00 67.12 208 GLU A O 1
ATOM 1751 N N . SER A 1 209 ? 14.905 0.367 -13.971 1.00 68.19 209 SER A N 1
ATOM 1752 C CA . SER A 1 209 ? 15.360 1.322 -14.994 1.00 68.19 209 SER A CA 1
ATOM 1753 C C . SER A 1 209 ? 16.898 1.351 -15.099 1.00 68.19 209 SER A C 1
ATOM 1755 O O . SER A 1 209 ? 17.476 1.276 -16.194 1.00 68.19 209 SER A O 1
ATOM 1757 N N . MET A 1 210 ? 17.591 1.363 -13.953 1.00 68.75 210 MET A N 1
ATOM 1758 C CA . MET A 1 210 ? 19.055 1.335 -13.909 1.00 68.75 210 MET A CA 1
ATOM 1759 C C . MET A 1 210 ? 19.642 0.002 -14.402 1.00 68.75 210 MET A C 1
ATOM 1761 O O . MET A 1 210 ? 20.711 0.001 -15.006 1.00 68.75 210 MET A O 1
ATOM 1765 N N . THR A 1 211 ? 18.982 -1.133 -14.154 1.00 62.94 211 THR A N 1
ATOM 1766 C CA . THR A 1 211 ? 19.485 -2.477 -14.504 1.00 62.94 211 THR A CA 1
ATOM 1767 C C . THR A 1 211 ? 19.153 -2.890 -15.937 1.00 62.94 211 THR A C 1
ATOM 1769 O O . THR A 1 211 ? 20.015 -3.476 -16.585 1.00 62.94 211 THR A O 1
ATOM 1772 N N . ARG A 1 212 ? 17.984 -2.525 -16.488 1.00 64.00 212 ARG A N 1
ATOM 1773 C CA . ARG A 1 212 ? 17.635 -2.722 -17.917 1.00 64.00 212 ARG A CA 1
ATOM 1774 C C . ARG A 1 212 ? 18.617 -2.040 -18.864 1.00 64.00 212 ARG A C 1
ATOM 1776 O O . ARG A 1 212 ? 18.798 -2.463 -20.005 1.00 64.00 212 ARG A O 1
ATOM 1783 N N . SER A 1 213 ? 19.251 -0.996 -18.353 1.00 54.62 213 SER A N 1
ATOM 1784 C CA . SER A 1 213 ? 20.270 -0.213 -19.025 1.00 54.62 213 SER A CA 1
ATOM 1785 C C . SER A 1 213 ? 21.666 -0.886 -19.000 1.00 54.62 213 SER A C 1
ATOM 1787 O O . SER A 1 213 ? 22.525 -0.523 -19.802 1.00 54.62 213 SER A O 1
ATOM 1789 N N . VAL A 1 214 ? 21.921 -1.878 -18.128 1.00 51.03 214 VAL A N 1
ATOM 1790 C CA . VAL A 1 214 ? 23.259 -2.456 -17.854 1.00 51.03 214 VAL A CA 1
ATOM 1791 C C . VAL A 1 214 ? 23.382 -3.913 -18.320 1.00 51.03 214 VAL A C 1
ATOM 1793 O O . VAL A 1 214 ? 22.590 -4.774 -17.956 1.00 51.03 214 VAL A O 1
ATOM 1796 N N . LYS A 1 215 ? 24.456 -4.230 -19.058 1.00 42.22 215 LYS A N 1
ATOM 1797 C CA . LYS A 1 215 ? 24.704 -5.560 -19.656 1.00 42.22 215 LYS A CA 1
ATOM 1798 C C . LYS A 1 215 ? 25.233 -6.629 -18.684 1.00 42.22 215 LYS A C 1
ATOM 1800 O O . LYS A 1 215 ? 25.200 -7.815 -18.997 1.00 42.22 215 LYS A O 1
ATOM 1805 N N . VAL A 1 216 ? 25.761 -6.228 -17.523 1.00 35.31 216 VAL A N 1
ATOM 1806 C CA . VAL A 1 216 ? 26.508 -7.107 -16.601 1.00 35.31 216 VAL A CA 1
ATOM 1807 C C . VAL A 1 216 ? 26.022 -6.931 -15.164 1.00 35.31 216 VAL A C 1
ATOM 1809 O O . VAL A 1 216 ? 26.711 -6.356 -14.327 1.00 35.31 216 VAL A O 1
ATOM 1812 N N . ILE A 1 217 ? 24.835 -7.439 -14.845 1.00 35.12 217 ILE A N 1
ATOM 1813 C CA . ILE A 1 217 ? 24.536 -7.830 -13.464 1.00 35.12 217 ILE A CA 1
ATOM 1814 C C . ILE A 1 217 ? 24.026 -9.265 -13.515 1.00 35.12 217 ILE A C 1
ATOM 1816 O O . ILE A 1 217 ? 22.893 -9.538 -13.895 1.00 35.12 217 ILE A O 1
ATOM 1820 N N . ASN A 1 218 ? 24.929 -10.186 -13.180 1.00 26.70 218 ASN A N 1
ATOM 1821 C CA . ASN A 1 218 ? 24.706 -11.623 -13.104 1.00 26.70 218 ASN A CA 1
ATOM 1822 C C . ASN A 1 218 ? 23.405 -11.965 -12.357 1.00 26.70 218 ASN A C 1
ATOM 1824 O O . ASN A 1 218 ? 23.370 -11.942 -11.127 1.00 26.70 218 ASN A O 1
ATOM 1828 N N . GLY A 1 219 ? 22.365 -12.343 -13.103 1.00 29.66 219 GLY A N 1
ATOM 1829 C CA . GLY A 1 219 ? 21.347 -13.297 -12.657 1.00 29.66 219 GLY A CA 1
ATOM 1830 C C . GLY A 1 219 ? 20.573 -12.964 -11.378 1.00 29.66 219 GLY A C 1
ATOM 1831 O O . GLY A 1 219 ? 20.209 -13.890 -10.659 1.00 29.66 219 GLY A O 1
ATOM 1832 N N . ARG A 1 220 ? 20.301 -11.690 -11.067 1.00 30.70 220 ARG A N 1
ATOM 1833 C CA . ARG A 1 220 ? 19.345 -11.330 -10.005 1.00 30.70 220 ARG A CA 1
ATOM 1834 C C . ARG A 1 220 ? 18.094 -10.712 -10.618 1.00 30.70 220 ARG A C 1
ATOM 1836 O O . ARG A 1 220 ? 18.060 -9.530 -10.927 1.00 30.70 220 ARG A O 1
ATOM 1843 N N . THR A 1 221 ? 17.080 -11.549 -10.804 1.00 30.27 221 THR A N 1
ATOM 1844 C CA . THR A 1 221 ? 15.701 -11.159 -11.107 1.00 30.27 221 THR A CA 1
ATOM 1845 C C . THR A 1 221 ? 15.115 -10.408 -9.914 1.00 30.27 221 THR A C 1
ATOM 1847 O O . THR A 1 221 ? 14.965 -10.991 -8.840 1.00 30.27 221 THR A O 1
ATOM 1850 N N . PHE A 1 222 ? 14.773 -9.132 -10.082 1.00 37.66 222 PHE A N 1
ATOM 1851 C CA . PHE A 1 222 ? 14.049 -8.352 -9.074 1.00 37.66 222 PHE A CA 1
ATOM 1852 C C . PHE A 1 222 ? 12.568 -8.228 -9.446 1.00 37.66 222 PHE A C 1
ATOM 1854 O O . PHE A 1 222 ? 12.036 -7.135 -9.493 1.00 37.66 222 PHE A O 1
ATOM 1861 N N . GLY A 1 223 ? 11.880 -9.346 -9.689 1.00 32.88 223 GLY A N 1
ATOM 1862 C CA . GLY A 1 223 ? 10.418 -9.340 -9.744 1.00 32.88 223 GLY A CA 1
ATOM 1863 C C . GLY A 1 223 ? 9.863 -9.183 -8.329 1.00 32.88 223 GLY A C 1
ATOM 1864 O O . GLY A 1 223 ? 9.907 -10.125 -7.539 1.00 32.88 223 GLY A O 1
ATOM 1865 N N . LEU A 1 224 ? 9.392 -7.992 -7.959 1.00 35.25 224 LEU A N 1
ATOM 1866 C CA . LEU A 1 224 ? 8.593 -7.805 -6.746 1.00 35.25 224 LEU A CA 1
ATOM 1867 C C . LEU A 1 224 ? 7.163 -7.464 -7.137 1.00 35.25 224 LEU A C 1
ATOM 1869 O O . LEU A 1 224 ? 6.886 -6.424 -7.723 1.00 35.25 224 LEU A O 1
ATOM 1873 N N . GLN A 1 225 ? 6.261 -8.370 -6.778 1.00 38.59 225 GLN A N 1
ATOM 1874 C CA . GLN A 1 225 ? 4.823 -8.202 -6.897 1.00 38.59 225 GLN A CA 1
ATOM 1875 C C . GLN A 1 225 ? 4.364 -7.040 -6.002 1.00 38.59 225 GLN A C 1
ATOM 1877 O O . GLN A 1 225 ? 4.611 -7.053 -4.793 1.00 38.59 225 GLN A O 1
ATOM 1882 N N . GLU A 1 226 ? 3.681 -6.056 -6.593 1.00 38.94 226 GLU A N 1
ATOM 1883 C CA . GLU A 1 226 ? 3.111 -4.870 -5.938 1.00 38.94 226 GLU A CA 1
ATOM 1884 C C . GLU A 1 226 ? 2.020 -5.248 -4.916 1.00 38.94 226 GLU A C 1
ATOM 1886 O O . GLU A 1 226 ? 0.820 -5.088 -5.140 1.00 38.94 226 GLU A O 1
ATOM 1891 N N . THR A 1 227 ? 2.405 -5.795 -3.764 1.00 32.56 227 THR A N 1
ATOM 1892 C CA . THR A 1 227 ? 1.440 -6.222 -2.746 1.00 32.56 227 THR A CA 1
ATOM 1893 C C . THR A 1 227 ? 1.297 -5.135 -1.689 1.00 32.56 227 THR A C 1
ATOM 1895 O O . THR A 1 227 ? 2.134 -4.988 -0.805 1.00 32.56 227 THR A O 1
ATOM 1898 N N . THR A 1 228 ? 0.213 -4.361 -1.772 1.00 30.58 228 THR A N 1
ATOM 1899 C CA . THR A 1 228 ? -0.225 -3.448 -0.704 1.00 30.58 228 THR A CA 1
ATOM 1900 C C . THR A 1 228 ? -1.203 -4.157 0.235 1.00 30.58 228 THR A C 1
ATOM 1902 O O . THR A 1 228 ? -2.093 -4.890 -0.210 1.00 30.58 228 THR A O 1
ATOM 1905 N N . LEU A 1 229 ? -1.072 -3.933 1.549 1.00 29.16 229 LEU A N 1
ATOM 1906 C CA . LEU A 1 229 ? -2.066 -4.387 2.524 1.00 29.16 229 LEU A CA 1
ATOM 1907 C C . LEU A 1 229 ? -3.319 -3.519 2.397 1.00 29.16 229 LEU A C 1
ATOM 1909 O O . LEU A 1 229 ? -3.317 -2.330 2.700 1.00 29.16 229 LEU A O 1
ATOM 1913 N N . LYS A 1 230 ? -4.414 -4.148 1.972 1.00 40.03 230 LYS A N 1
ATOM 1914 C CA . LYS A 1 230 ? -5.691 -3.485 1.681 1.00 40.03 230 LYS A CA 1
ATOM 1915 C C . LYS A 1 230 ? -6.528 -3.179 2.923 1.00 40.03 230 LYS A C 1
ATOM 1917 O O . LYS A 1 230 ? -7.642 -2.719 2.762 1.00 40.03 230 LYS A O 1
ATOM 1922 N N . THR A 1 231 ? -6.064 -3.453 4.141 1.00 37.25 231 THR A N 1
ATOM 1923 C CA . THR A 1 231 ? -6.950 -3.571 5.313 1.00 37.25 231 THR A CA 1
ATOM 1924 C C . THR A 1 231 ? -6.729 -2.448 6.328 1.00 37.25 231 THR A C 1
ATOM 1926 O O . THR A 1 231 ? -5.660 -2.359 6.923 1.00 37.25 231 THR A O 1
ATOM 1929 N N . ILE A 1 232 ? -7.753 -1.619 6.557 1.00 33.03 232 ILE A N 1
ATOM 1930 C CA . ILE A 1 232 ? -7.768 -0.529 7.550 1.00 33.03 232 ILE A CA 1
ATOM 1931 C C . ILE A 1 232 ? -8.980 -0.714 8.473 1.00 33.03 232 ILE A C 1
ATOM 1933 O O . ILE A 1 232 ? -10.056 -1.078 7.999 1.00 33.03 232 ILE A O 1
ATOM 1937 N N . TYR A 1 233 ? -8.847 -0.441 9.776 1.00 35.28 233 TYR A N 1
ATOM 1938 C CA . TYR A 1 233 ? -9.992 -0.422 10.695 1.00 35.28 233 TYR A CA 1
ATOM 1939 C C . TYR A 1 233 ? -10.589 0.984 10.791 1.00 35.28 233 TYR A C 1
ATOM 1941 O O . TYR A 1 233 ? -9.927 1.920 11.248 1.00 35.28 233 TYR A O 1
ATOM 1949 N N . LYS A 1 234 ? -11.865 1.118 10.422 1.00 38.16 234 LYS A N 1
ATOM 1950 C CA . LYS A 1 234 ? -12.659 2.344 10.567 1.00 38.16 234 LYS A CA 1
ATOM 1951 C C . LYS A 1 234 ? -13.919 2.018 11.365 1.00 38.16 234 LYS A C 1
ATOM 1953 O O . LYS A 1 234 ? -14.603 1.045 11.062 1.00 38.16 234 LYS A O 1
ATOM 1958 N N . ASP A 1 235 ? -14.186 2.782 12.424 1.00 39.34 235 ASP A N 1
ATOM 1959 C CA . ASP A 1 235 ? -15.354 2.603 13.304 1.00 39.34 235 ASP A CA 1
ATOM 1960 C C . ASP A 1 235 ? -15.514 1.175 13.878 1.00 39.34 235 ASP A C 1
ATOM 1962 O O . ASP A 1 235 ? -16.625 0.668 14.029 1.00 39.34 235 ASP A O 1
ATOM 1966 N N . GLY A 1 236 ? -14.397 0.499 14.179 1.00 39.78 236 GLY A N 1
ATOM 1967 C CA . GLY A 1 236 ? -14.395 -0.874 14.708 1.00 39.78 236 GLY A CA 1
ATOM 1968 C C . GLY A 1 236 ? -14.688 -1.961 13.666 1.00 39.78 236 GLY A C 1
ATOM 1969 O O . GLY A 1 236 ? -14.985 -3.093 14.029 1.00 39.78 236 GLY A O 1
ATOM 1970 N N . LYS A 1 237 ? -14.629 -1.645 12.365 1.00 36.06 237 LYS A N 1
ATOM 1971 C CA . LYS A 1 237 ? -14.810 -2.618 11.278 1.00 36.06 237 LYS A CA 1
ATOM 1972 C C . LYS A 1 237 ? -13.634 -2.602 10.310 1.00 36.06 237 LYS A C 1
ATOM 1974 O O . LYS A 1 237 ? -13.102 -1.545 9.976 1.00 36.06 237 LYS A O 1
ATOM 1979 N N . MET A 1 238 ? -13.269 -3.790 9.828 1.00 41.44 238 MET A N 1
ATOM 1980 C CA . MET A 1 238 ? -12.298 -3.957 8.746 1.00 41.44 238 MET A CA 1
ATOM 1981 C C . MET A 1 238 ? -12.881 -3.389 7.451 1.00 41.44 238 MET A C 1
ATOM 1983 O O . MET A 1 238 ? -13.932 -3.828 6.986 1.00 41.44 238 MET A O 1
ATOM 1987 N N . THR A 1 239 ? -12.182 -2.431 6.860 1.00 36.38 239 THR A N 1
ATOM 1988 C CA . THR A 1 239 ? -12.516 -1.812 5.578 1.00 36.38 239 THR A CA 1
ATOM 1989 C C . THR A 1 239 ? -11.371 -2.033 4.603 1.00 36.38 239 THR A C 1
ATOM 1991 O O . THR A 1 239 ? -10.204 -1.863 4.963 1.00 36.38 239 THR A O 1
ATOM 1994 N N . GLN A 1 240 ? -11.714 -2.468 3.386 1.00 36.59 240 GLN A N 1
ATOM 1995 C CA . GLN A 1 240 ? -10.751 -2.612 2.306 1.00 36.59 240 GLN A CA 1
ATOM 1996 C C . GLN A 1 240 ? -10.748 -1.355 1.441 1.00 36.59 240 GLN A C 1
ATOM 1998 O O . GLN A 1 240 ? -11.718 -1.120 0.723 1.00 36.59 240 GLN A O 1
ATOM 2003 N N . GLU A 1 241 ? -9.684 -0.554 1.491 1.00 33.50 241 GLU A N 1
ATOM 2004 C CA . GLU A 1 241 ? -9.485 0.517 0.509 1.00 33.50 241 GLU A CA 1
ATOM 2005 C C . GLU A 1 241 ? -8.644 -0.013 -0.655 1.00 33.50 241 GLU A C 1
ATOM 2007 O O . GLU A 1 241 ? -7.600 -0.647 -0.475 1.00 33.50 241 GLU A O 1
ATOM 2012 N N . LYS A 1 242 ? -9.163 0.178 -1.871 1.00 34.41 242 LYS A N 1
ATOM 2013 C CA . LYS A 1 242 ? -8.595 -0.365 -3.103 1.00 34.41 242 LYS A CA 1
ATOM 2014 C C . LYS A 1 242 ? -7.690 0.676 -3.769 1.00 34.41 242 LYS A C 1
ATOM 2016 O O . LYS A 1 242 ? -8.118 1.796 -4.015 1.00 34.41 242 LYS A O 1
ATOM 2021 N N . SER A 1 243 ? -6.518 0.185 -4.170 1.00 38.44 243 SER A N 1
ATOM 2022 C CA . SER A 1 243 ? -5.580 0.711 -5.170 1.00 38.44 243 SER A CA 1
ATOM 2023 C C . SER A 1 243 ? -4.669 1.870 -4.755 1.00 38.44 243 SER A C 1
ATOM 2025 O O . SER A 1 243 ? -5.104 2.990 -4.502 1.00 38.44 243 SER A O 1
ATOM 2027 N N . VAL A 1 244 ? -3.363 1.590 -4.765 1.00 39.06 244 VAL A N 1
ATOM 2028 C CA . VAL A 1 244 ? -2.322 2.610 -4.882 1.00 39.06 244 VAL A CA 1
ATOM 2029 C C . VAL A 1 244 ? -2.008 2.729 -6.367 1.00 39.06 244 VAL A C 1
ATOM 2031 O O . VAL A 1 244 ? -1.486 1.789 -6.953 1.00 39.06 244 VAL A O 1
ATOM 2034 N N . LYS A 1 245 ? -2.297 3.893 -6.952 1.00 45.09 245 LYS A N 1
ATOM 2035 C CA . LYS A 1 245 ? -1.633 4.318 -8.184 1.00 45.09 245 LYS A CA 1
ATOM 2036 C C . LYS A 1 245 ? -0.149 4.507 -7.867 1.00 45.09 245 LYS A C 1
ATOM 2038 O O . LYS A 1 245 ? 0.196 5.318 -7.003 1.00 45.09 245 LYS A O 1
ATOM 2043 N N . THR A 1 246 ? 0.724 3.762 -8.529 1.00 47.34 246 THR A N 1
ATOM 2044 C CA . THR A 1 246 ? 2.147 4.087 -8.632 1.00 47.34 246 THR A CA 1
ATOM 2045 C C . THR A 1 246 ? 2.256 5.423 -9.364 1.00 47.34 246 THR A C 1
ATOM 2047 O O . THR A 1 246 ? 2.096 5.508 -10.574 1.00 47.34 246 THR A O 1
ATOM 2050 N N . ASN A 1 247 ? 2.437 6.514 -8.618 1.00 51.06 247 ASN A N 1
ATOM 2051 C CA . ASN A 1 247 ? 2.590 7.836 -9.216 1.00 51.06 247 ASN A CA 1
ATOM 2052 C C . ASN A 1 247 ? 4.064 8.011 -9.605 1.00 51.06 247 ASN A C 1
ATOM 2054 O O . ASN A 1 247 ? 4.891 8.386 -8.775 1.00 51.06 247 ASN A O 1
ATOM 2058 N N . MET A 1 248 ? 4.410 7.649 -10.841 1.00 63.91 248 MET A N 1
ATOM 2059 C CA . MET A 1 248 ? 5.704 7.989 -11.436 1.00 63.91 248 MET A CA 1
ATOM 2060 C C . MET A 1 248 ? 5.636 9.422 -11.973 1.00 63.91 248 MET A C 1
ATOM 2062 O O . MET A 1 248 ? 4.755 9.732 -12.772 1.00 63.91 248 MET A O 1
ATOM 2066 N N . ASP A 1 249 ? 6.554 10.294 -11.549 1.00 70.50 249 ASP A N 1
ATOM 2067 C CA . ASP A 1 249 ? 6.563 11.717 -11.941 1.00 70.50 249 ASP A CA 1
ATOM 2068 C C . ASP A 1 249 ? 7.502 12.020 -13.128 1.00 70.50 249 ASP A C 1
ATOM 2070 O O . ASP A 1 249 ? 7.418 13.089 -13.734 1.00 70.50 249 ASP A O 1
ATOM 2074 N N . LYS A 1 250 ? 8.400 11.087 -13.466 1.00 77.62 250 LYS A N 1
ATOM 2075 C CA . LYS A 1 250 ? 9.339 11.158 -14.597 1.00 77.62 250 LYS A CA 1
ATOM 2076 C C . LYS A 1 250 ? 9.821 9.764 -15.000 1.00 77.62 250 LYS A C 1
ATOM 2078 O O . LYS A 1 250 ? 9.743 8.838 -14.196 1.00 77.62 250 LYS A O 1
ATOM 2083 N N . ILE A 1 251 ? 10.372 9.656 -16.206 1.00 79.19 251 ILE A N 1
ATOM 2084 C CA . ILE A 1 251 ? 11.084 8.477 -16.707 1.00 79.19 251 ILE A CA 1
ATOM 2085 C C . ILE A 1 251 ? 12.560 8.853 -16.851 1.00 79.19 251 ILE A C 1
ATOM 2087 O O . ILE A 1 251 ? 12.888 9.885 -17.431 1.00 79.19 251 ILE A O 1
ATOM 2091 N N . GLU A 1 252 ? 13.457 8.019 -16.333 1.00 80.38 252 GLU A N 1
ATOM 2092 C CA . GLU A 1 252 ? 14.904 8.186 -16.491 1.00 80.38 252 GLU A CA 1
ATOM 2093 C C . GLU A 1 252 ? 15.488 6.954 -17.175 1.00 80.38 252 GLU A C 1
ATOM 2095 O O . GLU A 1 252 ? 15.161 5.825 -16.814 1.00 80.38 252 GLU A O 1
ATOM 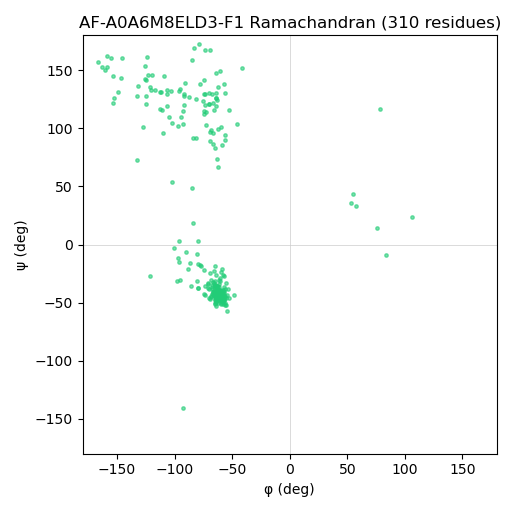2100 N N . ILE A 1 253 ? 16.366 7.171 -18.151 1.00 79.06 253 ILE A N 1
ATOM 2101 C CA . ILE A 1 253 ? 17.028 6.119 -18.924 1.00 79.06 253 ILE A CA 1
ATOM 2102 C C . ILE A 1 253 ? 18.530 6.328 -18.816 1.00 79.06 253 ILE A C 1
ATOM 2104 O O . ILE A 1 253 ? 19.046 7.377 -19.200 1.00 79.06 253 ILE A O 1
ATOM 2108 N N . TYR A 1 254 ? 19.231 5.326 -18.292 1.00 71.69 254 TYR A N 1
ATOM 2109 C CA . TYR A 1 254 ? 20.638 5.454 -17.912 1.00 71.69 254 TYR A CA 1
ATOM 2110 C C . TYR A 1 254 ? 21.610 4.974 -19.004 1.00 71.69 254 TYR A C 1
ATOM 2112 O O . TYR A 1 254 ? 22.714 5.507 -19.146 1.00 71.69 254 TYR A O 1
ATOM 2120 N N . SER A 1 255 ? 21.202 3.994 -19.814 1.00 71.00 255 SER A N 1
ATOM 2121 C CA . SER A 1 255 ? 21.964 3.533 -20.980 1.00 71.00 255 SER A CA 1
ATOM 2122 C C . SER A 1 255 ? 21.159 2.645 -21.921 1.00 71.00 255 SER A C 1
ATOM 2124 O O . SER A 1 255 ? 20.164 2.032 -21.548 1.00 71.00 255 SER A O 1
ATOM 2126 N N . PHE A 1 256 ? 21.605 2.603 -23.175 1.00 80.50 256 PHE A N 1
ATOM 2127 C CA . PHE A 1 256 ? 21.078 1.746 -24.231 1.00 80.50 256 PHE A CA 1
ATOM 2128 C C . PHE A 1 256 ? 22.179 1.478 -25.271 1.00 80.50 256 PHE A C 1
ATOM 2130 O O . PHE A 1 256 ? 22.984 2.360 -25.575 1.00 80.50 256 PHE A O 1
ATOM 2137 N N . ASP A 1 257 ? 22.191 0.273 -25.839 1.00 77.31 257 ASP A N 1
ATOM 2138 C CA . ASP A 1 257 ? 23.143 -0.166 -26.868 1.00 77.31 257 ASP A CA 1
ATOM 2139 C C . ASP A 1 257 ? 22.649 0.169 -28.288 1.00 77.31 257 ASP A C 1
ATOM 2141 O O . ASP A 1 257 ? 23.435 0.216 -29.233 1.00 77.31 257 ASP A O 1
ATOM 2145 N N . SER A 1 258 ? 21.339 0.374 -28.469 1.00 87.62 258 SER A N 1
ATOM 2146 C CA . SER A 1 258 ? 20.727 0.654 -29.774 1.00 87.62 258 SER A CA 1
ATOM 2147 C C . SER A 1 258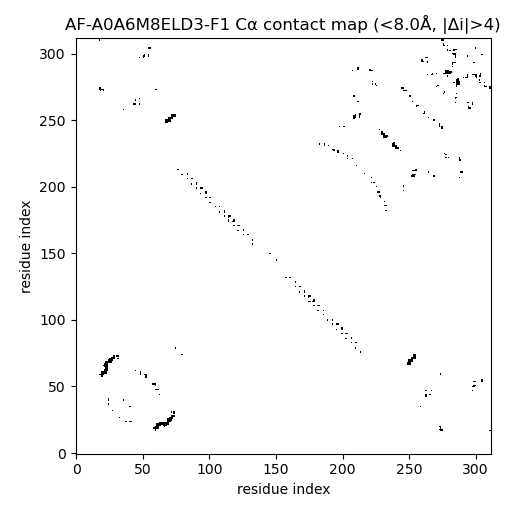 ? 19.413 1.424 -29.651 1.00 87.62 258 SER A C 1
ATOM 2149 O O . SER A 1 258 ? 18.760 1.392 -28.608 1.00 87.62 258 SER A O 1
ATOM 2151 N N . LEU A 1 259 ? 18.983 2.069 -30.741 1.00 90.94 259 LEU A N 1
ATOM 2152 C CA . LEU A 1 259 ? 17.678 2.739 -30.800 1.00 90.94 259 LEU A CA 1
ATOM 2153 C C . LEU A 1 259 ? 16.514 1.754 -30.609 1.00 90.94 259 LEU A C 1
ATOM 2155 O O . LEU A 1 259 ? 15.523 2.101 -29.974 1.00 90.94 259 LEU A O 1
ATOM 2159 N N . SER A 1 260 ? 16.650 0.512 -31.084 1.00 90.50 260 SER A N 1
ATOM 2160 C CA . SER A 1 260 ? 15.653 -0.539 -30.845 1.00 90.50 260 SER A CA 1
ATOM 2161 C C . SER A 1 260 ? 15.526 -0.871 -29.360 1.00 90.50 260 SER A C 1
ATOM 2163 O O . SER A 1 260 ? 14.414 -0.980 -28.852 1.00 90.50 260 SER A O 1
ATOM 2165 N N . GLN A 1 261 ? 16.651 -0.978 -28.646 1.00 85.00 261 GLN A N 1
ATOM 2166 C CA . GLN A 1 261 ? 16.635 -1.179 -27.197 1.00 85.00 261 GLN A CA 1
ATOM 2167 C C . GLN A 1 261 ? 16.023 0.016 -26.470 1.00 85.00 261 GLN A C 1
ATOM 2169 O O . GLN A 1 261 ? 15.177 -0.179 -25.603 1.00 85.00 261 GLN A O 1
ATOM 2174 N N . LEU A 1 262 ? 16.409 1.239 -26.842 1.00 88.69 262 LEU A N 1
ATOM 2175 C CA . LEU A 1 262 ? 15.846 2.450 -26.253 1.00 88.69 262 LEU A CA 1
ATOM 2176 C C . LEU A 1 262 ? 14.322 2.500 -26.422 1.00 88.69 262 LEU A C 1
ATOM 2178 O O . LEU A 1 262 ? 13.615 2.784 -25.461 1.00 88.69 262 LEU A O 1
ATOM 2182 N N . LYS A 1 263 ? 13.817 2.165 -27.614 1.00 93.88 263 LYS A N 1
ATOM 2183 C CA . LYS A 1 263 ? 12.380 2.097 -27.894 1.00 93.88 263 LYS A CA 1
ATOM 2184 C C . LYS A 1 263 ? 11.654 1.117 -26.969 1.00 93.88 263 LYS A C 1
ATOM 2186 O O . LYS A 1 263 ? 10.625 1.467 -26.403 1.00 93.88 263 LYS A O 1
ATOM 2191 N N . VAL A 1 264 ? 12.195 -0.089 -26.785 1.00 90.00 264 VAL A N 1
ATOM 2192 C CA . VAL A 1 264 ? 11.596 -1.095 -25.890 1.00 90.00 264 VAL A CA 1
ATOM 2193 C C . VAL A 1 264 ? 11.619 -0.635 -24.434 1.00 90.00 264 VAL A C 1
ATOM 2195 O O . VAL A 1 264 ? 10.616 -0.788 -23.744 1.00 90.00 264 VAL A O 1
ATOM 2198 N N . ILE A 1 265 ? 12.728 -0.039 -23.977 1.00 85.50 265 ILE A N 1
ATOM 2199 C CA . ILE A 1 265 ? 12.831 0.515 -22.620 1.00 85.50 265 ILE A CA 1
ATOM 2200 C C . ILE A 1 265 ? 11.765 1.595 -22.417 1.00 85.50 265 ILE A C 1
ATOM 2202 O O . ILE A 1 265 ? 10.988 1.497 -21.478 1.00 85.50 265 ILE A O 1
ATOM 2206 N N . ILE A 1 266 ? 11.659 2.576 -23.318 1.00 89.88 266 ILE A N 1
ATOM 2207 C CA . ILE A 1 266 ? 10.662 3.650 -23.189 1.00 89.88 266 ILE A CA 1
ATOM 2208 C C . ILE A 1 266 ? 9.237 3.085 -23.159 1.00 89.88 266 ILE A C 1
ATOM 2210 O O . ILE A 1 266 ? 8.447 3.489 -22.312 1.00 89.88 266 ILE A O 1
ATOM 2214 N N . ALA A 1 267 ? 8.907 2.138 -24.043 1.00 93.06 267 ALA A N 1
ATOM 2215 C CA . ALA A 1 267 ? 7.574 1.540 -24.084 1.00 93.06 267 ALA A CA 1
ATOM 2216 C C . ALA A 1 267 ? 7.222 0.815 -22.776 1.00 93.06 267 ALA A C 1
ATOM 2218 O O . ALA A 1 267 ? 6.096 0.917 -22.294 1.00 93.06 267 ALA A O 1
ATOM 2219 N N . HIS A 1 268 ? 8.196 0.122 -22.184 1.00 89.25 268 HIS A N 1
ATOM 2220 C CA . HIS A 1 268 ? 8.050 -0.533 -20.889 1.00 89.25 268 HIS A CA 1
ATOM 2221 C C . HIS A 1 268 ? 7.797 0.479 -19.757 1.00 89.25 268 HIS A C 1
ATOM 2223 O O . HIS A 1 268 ? 6.840 0.337 -18.998 1.00 89.25 268 HIS A O 1
ATOM 2229 N N . GLU A 1 269 ? 8.599 1.545 -19.683 1.00 84.69 269 GLU A N 1
ATOM 2230 C CA . GLU A 1 269 ? 8.439 2.591 -18.662 1.00 84.69 269 GLU A CA 1
ATOM 2231 C C . GLU A 1 269 ? 7.112 3.358 -18.811 1.00 84.69 269 GLU A C 1
ATOM 2233 O O . GLU A 1 269 ? 6.489 3.725 -17.816 1.00 84.69 269 GLU A O 1
ATOM 2238 N N . ILE A 1 270 ? 6.633 3.569 -20.043 1.00 88.25 270 ILE A N 1
ATOM 2239 C CA . ILE A 1 270 ? 5.319 4.177 -20.309 1.00 88.25 270 ILE A CA 1
ATOM 2240 C C . ILE A 1 270 ? 4.182 3.271 -19.827 1.00 88.25 270 ILE A C 1
ATOM 2242 O O . ILE A 1 270 ? 3.228 3.755 -19.223 1.00 88.25 270 ILE A O 1
ATOM 2246 N N . MET A 1 271 ? 4.276 1.958 -20.038 1.00 86.50 271 MET A N 1
ATOM 2247 C CA . MET A 1 271 ? 3.269 1.023 -19.533 1.00 86.50 271 MET A CA 1
ATOM 2248 C C . MET A 1 271 ? 3.206 1.025 -17.995 1.00 86.50 271 MET A C 1
ATOM 2250 O O . MET A 1 271 ? 2.114 0.993 -17.425 1.00 86.50 271 MET A O 1
ATOM 2254 N N . HIS A 1 272 ? 4.344 1.163 -17.308 1.00 79.94 272 HIS A N 1
ATOM 2255 C CA . HIS A 1 272 ? 4.347 1.423 -15.865 1.00 79.94 272 HIS A CA 1
ATOM 2256 C C . HIS A 1 272 ? 3.717 2.767 -15.503 1.00 79.94 272 HIS A C 1
ATOM 2258 O O . HIS A 1 272 ? 2.923 2.832 -14.565 1.00 79.94 272 HIS A O 1
ATOM 2264 N N . LEU A 1 273 ? 4.023 3.822 -16.263 1.00 80.19 273 LEU A N 1
ATOM 2265 C CA . LEU A 1 273 ? 3.493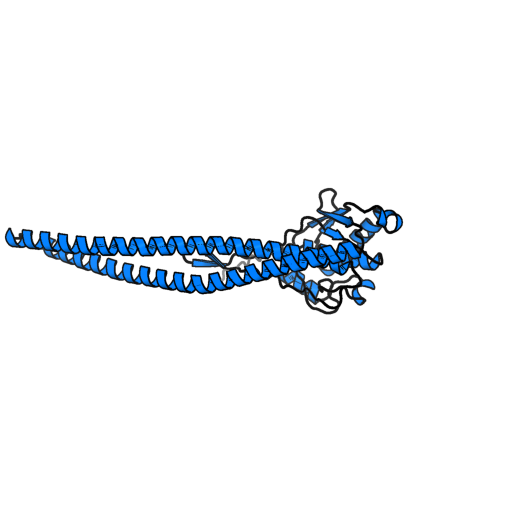 5.165 -16.041 1.00 80.19 273 LEU A CA 1
ATOM 2266 C C . LEU A 1 273 ? 1.961 5.198 -16.059 1.00 80.19 273 LEU A C 1
ATOM 2268 O O . LEU A 1 273 ? 1.355 5.873 -15.229 1.00 80.19 273 LEU A O 1
ATOM 2272 N N . VAL A 1 274 ? 1.346 4.448 -16.977 1.00 80.81 274 VAL A N 1
ATOM 2273 C CA . VAL A 1 274 ? -0.117 4.356 -17.091 1.00 80.81 274 VAL A CA 1
ATOM 2274 C C . VAL A 1 274 ? -0.734 3.392 -16.073 1.00 80.81 274 VAL A C 1
ATOM 2276 O O . VAL A 1 274 ? -1.952 3.400 -15.916 1.00 80.81 274 VAL A O 1
ATOM 2279 N N . GLY A 1 275 ? 0.088 2.631 -15.334 1.00 75.44 275 GLY A N 1
ATOM 2280 C CA . GLY A 1 275 ? -0.290 1.808 -14.179 1.00 75.44 275 GLY A CA 1
ATOM 2281 C C . GLY A 1 275 ? -0.323 0.296 -14.425 1.00 75.44 275 GLY A C 1
ATOM 2282 O O . GLY A 1 275 ? -1.037 -0.416 -13.719 1.00 75.44 275 GLY A O 1
ATOM 2283 N N . VAL A 1 276 ? 0.409 -0.210 -15.421 1.00 81.06 276 VAL A N 1
ATOM 2284 C CA . VAL A 1 276 ? 0.514 -1.653 -15.689 1.00 81.06 276 VAL A CA 1
ATOM 2285 C C . VAL A 1 276 ? 1.647 -2.263 -14.856 1.00 81.06 276 VAL A C 1
ATOM 2287 O O . VAL A 1 276 ? 2.780 -1.781 -14.922 1.00 81.06 276 VAL A O 1
ATOM 2290 N N . PRO A 1 277 ? 1.386 -3.332 -14.084 1.00 76.88 277 PRO A N 1
ATOM 2291 C CA . PRO A 1 277 ? 2.412 -4.017 -13.310 1.00 76.88 277 PRO A CA 1
ATOM 2292 C C . PRO A 1 277 ? 3.194 -5.027 -14.163 1.00 76.88 277 PRO A C 1
ATOM 2294 O O . PRO A 1 277 ? 2.797 -5.396 -15.271 1.00 76.88 277 PRO A O 1
ATOM 2297 N N . HIS A 1 278 ? 4.290 -5.534 -13.599 1.00 74.19 278 HIS A N 1
ATOM 2298 C CA . HIS A 1 278 ? 5.070 -6.617 -14.193 1.00 74.19 278 HIS A CA 1
ATOM 2299 C C . HIS A 1 278 ? 4.280 -7.915 -14.372 1.00 74.19 278 HIS A C 1
ATOM 2301 O O . HIS A 1 278 ? 3.451 -8.281 -13.535 1.00 74.19 278 HIS A O 1
ATOM 2307 N N . ILE A 1 279 ? 4.647 -8.669 -15.411 1.00 78.44 279 ILE A N 1
ATOM 2308 C CA . ILE A 1 279 ? 4.228 -10.059 -15.614 1.00 78.44 279 ILE A CA 1
ATOM 2309 C C . ILE A 1 279 ? 5.430 -10.939 -15.961 1.00 78.44 279 ILE A C 1
ATOM 2311 O O . ILE A 1 279 ? 6.267 -10.590 -16.788 1.00 78.44 279 ILE A O 1
ATOM 2315 N N . GLU A 1 280 ? 5.523 -12.122 -15.359 1.00 78.50 280 GLU A N 1
ATOM 2316 C CA . GLU A 1 280 ? 6.640 -13.055 -15.579 1.00 78.50 280 GLU A CA 1
ATOM 2317 C C . GLU A 1 280 ? 6.425 -13.937 -16.820 1.00 78.50 280 GLU A C 1
ATOM 2319 O O . GLU A 1 280 ? 6.561 -15.159 -16.786 1.00 78.50 280 GLU A O 1
ATOM 2324 N N . VAL A 1 281 ? 6.058 -13.315 -17.941 1.00 83.38 281 VAL A N 1
ATOM 2325 C CA . VAL A 1 281 ? 5.741 -14.010 -19.196 1.00 83.38 281 VAL A CA 1
ATOM 2326 C C . VAL A 1 281 ? 6.867 -13.800 -20.196 1.00 83.38 281 VAL A C 1
ATOM 2328 O O . VAL A 1 281 ? 7.315 -12.677 -20.425 1.00 83.38 281 VAL A O 1
ATOM 2331 N N . ASN A 1 282 ? 7.360 -14.884 -20.793 1.00 86.31 282 ASN A N 1
ATOM 2332 C CA . ASN A 1 282 ? 8.404 -14.797 -21.810 1.00 86.31 282 ASN A CA 1
ATOM 2333 C C . ASN A 1 282 ? 7.883 -14.048 -23.050 1.00 86.31 282 ASN A C 1
ATOM 2335 O O . ASN A 1 282 ? 6.864 -14.416 -23.626 1.00 86.31 282 ASN A O 1
ATOM 2339 N N . GLY A 1 283 ? 8.598 -13.009 -23.457 1.00 86.50 283 GLY A N 1
ATOM 2340 C CA . GLY A 1 283 ? 8.291 -12.111 -24.562 1.00 86.50 283 GLY A CA 1
ATOM 2341 C C . GLY A 1 283 ? 7.340 -10.966 -24.253 1.00 86.50 283 GLY A C 1
ATOM 2342 O O . GLY A 1 283 ? 7.228 -10.081 -25.096 1.00 86.50 283 GLY A O 1
ATOM 2343 N N . ALA A 1 284 ? 6.710 -10.947 -23.078 1.00 91.50 284 ALA A N 1
ATOM 2344 C CA . ALA A 1 284 ? 5.861 -9.838 -22.656 1.00 91.50 284 ALA A CA 1
ATOM 2345 C C . ALA A 1 284 ? 6.664 -8.546 -22.538 1.00 91.50 284 ALA A C 1
ATOM 2347 O O . ALA A 1 284 ? 7.750 -8.563 -21.957 1.00 91.50 284 ALA A O 1
ATOM 2348 N N . LEU A 1 285 ? 6.138 -7.424 -23.035 1.00 90.94 285 LEU A N 1
ATOM 2349 C CA . LEU A 1 285 ? 6.746 -6.105 -22.854 1.00 90.94 285 LEU A CA 1
ATOM 2350 C C . LEU A 1 285 ? 6.929 -5.805 -21.364 1.00 90.94 285 LEU A C 1
ATOM 2352 O O . LEU A 1 285 ? 7.978 -5.296 -20.977 1.00 90.94 285 LEU A O 1
ATOM 2356 N N . MET A 1 286 ? 5.967 -6.196 -20.524 1.00 86.06 286 MET A N 1
ATOM 2357 C CA . MET A 1 286 ? 6.005 -6.022 -19.071 1.00 86.06 286 MET A CA 1
ATOM 2358 C C . MET A 1 286 ? 6.772 -7.122 -18.328 1.00 86.06 286 MET A C 1
ATOM 2360 O O . MET A 1 286 ? 6.619 -7.270 -17.115 1.00 86.06 286 MET A O 1
ATOM 2364 N N . ASN A 1 287 ? 7.631 -7.886 -19.013 1.00 81.38 287 ASN A N 1
ATOM 2365 C CA . ASN A 1 287 ? 8.579 -8.770 -18.338 1.00 81.38 287 ASN A CA 1
ATOM 2366 C C . ASN A 1 287 ? 9.665 -7.947 -17.627 1.00 81.38 287 ASN A C 1
ATOM 2368 O O . ASN A 1 287 ? 10.271 -7.101 -18.289 1.00 81.38 287 ASN A O 1
ATOM 2372 N N . PRO A 1 288 ? 9.973 -8.200 -16.336 1.00 68.94 288 PRO A N 1
ATOM 2373 C CA . PRO A 1 288 ? 11.010 -7.478 -15.580 1.00 68.94 288 PRO A CA 1
ATOM 2374 C C . PRO A 1 288 ? 12.414 -7.572 -16.206 1.00 68.94 288 PRO A C 1
ATOM 2376 O O . PRO A 1 288 ? 13.278 -6.736 -15.953 1.00 68.94 288 PRO A O 1
ATOM 2379 N N . LEU A 1 289 ? 12.661 -8.578 -17.048 1.00 72.50 289 LEU A N 1
ATOM 2380 C CA . LEU A 1 289 ? 13.903 -8.727 -17.795 1.00 72.50 289 LEU A CA 1
ATOM 2381 C C . LEU A 1 289 ? 13.709 -8.308 -19.251 1.00 72.50 289 LEU A C 1
ATOM 2383 O O . LEU A 1 289 ? 12.790 -8.769 -19.925 1.00 72.50 289 LEU A O 1
ATOM 2387 N N . LEU A 1 290 ? 14.627 -7.482 -19.757 1.00 74.06 290 LEU A N 1
ATOM 2388 C CA . LEU A 1 290 ? 14.721 -7.203 -21.188 1.00 74.06 290 LEU A CA 1
ATOM 2389 C C . LEU A 1 290 ? 15.169 -8.473 -21.930 1.00 74.06 290 LEU A C 1
ATOM 2391 O O . LEU A 1 290 ? 16.167 -9.098 -21.570 1.00 74.06 290 LEU A O 1
ATOM 2395 N N . GLN A 1 291 ? 14.444 -8.838 -22.982 1.00 80.00 291 GLN A N 1
ATOM 2396 C CA . GLN A 1 291 ? 14.637 -10.062 -23.752 1.00 80.00 291 GLN A CA 1
ATOM 2397 C C . GLN A 1 291 ? 14.881 -9.751 -25.232 1.00 80.00 291 GLN A C 1
ATOM 2399 O O . GLN A 1 291 ? 14.323 -8.819 -25.810 1.00 80.00 291 GLN A O 1
ATOM 2404 N N . ASN A 1 292 ? 15.711 -10.571 -25.880 1.00 79.44 292 ASN A N 1
ATOM 2405 C CA . ASN A 1 292 ? 16.162 -10.321 -27.255 1.00 79.44 292 ASN A CA 1
ATOM 2406 C C . ASN A 1 292 ? 15.024 -10.281 -28.286 1.00 79.44 292 ASN A C 1
ATOM 2408 O O . ASN A 1 292 ? 15.123 -9.575 -29.285 1.00 79.44 292 ASN A O 1
ATOM 2412 N N . ASN A 1 293 ? 13.943 -11.032 -28.071 1.00 82.44 293 ASN A N 1
ATOM 2413 C CA . ASN A 1 293 ? 12.789 -11.040 -28.969 1.00 82.44 293 ASN A CA 1
ATOM 2414 C C . ASN A 1 293 ? 12.056 -9.691 -29.008 1.00 82.44 293 ASN A C 1
ATOM 2416 O O . ASN A 1 293 ? 11.553 -9.325 -30.068 1.00 82.44 293 ASN A O 1
ATOM 2420 N N . GLN A 1 294 ? 12.059 -8.934 -27.908 1.00 85.12 294 GLN A N 1
ATOM 2421 C CA . GLN A 1 294 ? 11.441 -7.606 -27.835 1.00 85.12 294 GLN A CA 1
ATOM 2422 C C . GLN A 1 294 ? 12.194 -6.578 -28.697 1.00 85.12 294 GLN A C 1
ATOM 2424 O O . GLN A 1 294 ? 11.590 -5.666 -29.255 1.00 85.12 294 GLN A O 1
ATOM 2429 N N . LEU A 1 295 ? 13.513 -6.745 -28.863 1.00 86.00 295 LEU A N 1
ATOM 2430 C CA . LEU A 1 295 ? 14.366 -5.830 -29.636 1.00 86.00 295 LEU A CA 1
ATOM 2431 C C . LEU A 1 295 ? 14.093 -5.875 -31.146 1.00 86.00 295 LEU A C 1
ATOM 2433 O O . LEU A 1 295 ? 14.371 -4.906 -31.851 1.00 86.00 295 LEU A O 1
ATOM 2437 N N . ASN A 1 296 ? 13.563 -6.995 -31.643 1.00 85.00 296 ASN A N 1
ATOM 2438 C CA . ASN A 1 296 ? 13.290 -7.185 -33.068 1.00 85.00 296 ASN A CA 1
ATOM 2439 C C . ASN A 1 296 ? 11.992 -6.496 -33.500 1.00 85.00 296 ASN A C 1
ATOM 2441 O O . ASN A 1 296 ? 11.907 -5.969 -34.608 1.00 85.00 296 ASN A O 1
ATOM 2445 N N . LYS A 1 297 ? 10.969 -6.526 -32.639 1.00 85.88 297 LYS A N 1
ATOM 2446 C CA . LYS A 1 297 ? 9.662 -5.924 -32.894 1.00 85.88 297 LYS A CA 1
ATOM 2447 C C . LYS A 1 297 ? 9.007 -5.551 -31.569 1.00 85.88 297 LYS A C 1
ATOM 2449 O O . LYS A 1 297 ? 8.742 -6.428 -30.752 1.00 85.88 297 LYS A O 1
ATOM 2454 N N . LEU A 1 298 ? 8.685 -4.269 -31.411 1.00 92.12 298 LEU A N 1
ATOM 2455 C CA . LEU A 1 298 ? 7.858 -3.804 -30.304 1.00 92.12 298 LEU A CA 1
ATOM 2456 C C . LEU A 1 298 ? 6.416 -4.286 -30.516 1.00 92.12 298 LEU A C 1
ATOM 2458 O O . LEU A 1 298 ? 5.802 -3.983 -31.540 1.00 92.12 298 LEU A O 1
ATOM 2462 N N . ALA A 1 299 ? 5.896 -5.060 -29.569 1.00 94.38 299 ALA A N 1
ATOM 2463 C CA . ALA A 1 299 ? 4.500 -5.469 -29.503 1.00 94.38 299 ALA A CA 1
ATOM 2464 C C . ALA A 1 299 ? 4.164 -5.919 -28.075 1.00 94.38 299 ALA A C 1
ATOM 2466 O O . ALA A 1 299 ? 5.025 -6.450 -27.377 1.00 94.38 299 ALA A O 1
ATOM 2467 N N . LEU A 1 300 ? 2.910 -5.735 -27.680 1.00 94.56 300 LEU A N 1
ATOM 2468 C CA . LEU A 1 300 ? 2.310 -6.337 -26.501 1.00 94.56 300 LEU A CA 1
ATOM 2469 C C . LEU A 1 300 ? 1.963 -7.797 -26.794 1.00 94.56 300 LEU A C 1
ATOM 2471 O O . LEU A 1 300 ? 1.439 -8.129 -27.864 1.00 94.56 300 LEU A O 1
ATOM 2475 N N . THR A 1 301 ? 2.227 -8.678 -25.834 1.00 95.50 301 THR A N 1
ATOM 2476 C CA . THR A 1 301 ? 1.677 -10.032 -25.874 1.00 95.50 301 THR A CA 1
ATOM 2477 C C . THR A 1 301 ? 0.222 -10.032 -25.415 1.00 95.50 301 THR A C 1
ATOM 2479 O O . THR A 1 301 ? -0.320 -9.034 -24.931 1.00 95.50 301 THR A O 1
ATOM 2482 N N . LYS A 1 302 ? -0.440 -11.184 -25.547 1.00 95.06 302 LYS A N 1
ATOM 2483 C CA . LYS A 1 302 ? -1.799 -11.361 -25.028 1.00 95.06 302 LYS A CA 1
ATOM 2484 C C . LYS A 1 302 ? -1.849 -11.097 -23.521 1.00 95.06 302 LYS A C 1
ATOM 2486 O O . LYS A 1 302 ? -2.794 -10.484 -23.036 1.00 95.06 302 LYS A O 1
ATOM 2491 N N . GLU A 1 303 ? -0.822 -11.535 -22.807 1.00 94.56 303 GLU A N 1
ATOM 2492 C CA . GLU A 1 303 ? -0.705 -11.404 -21.361 1.00 94.56 303 GLU A CA 1
ATOM 2493 C C . GLU A 1 303 ? -0.459 -9.951 -20.937 1.00 94.56 303 GLU A C 1
ATOM 2495 O O . GLU A 1 303 ? -1.013 -9.533 -19.923 1.00 94.56 303 GLU A O 1
ATOM 2500 N N . ASP A 1 304 ? 0.276 -9.152 -21.723 1.00 93.25 304 ASP A N 1
ATOM 2501 C CA . ASP A 1 304 ? 0.388 -7.705 -21.483 1.00 93.25 304 ASP A CA 1
ATOM 2502 C C . ASP A 1 304 ? -0.986 -7.021 -21.584 1.00 93.25 304 ASP A C 1
ATOM 2504 O O . ASP A 1 304 ? -1.367 -6.238 -20.714 1.00 93.25 304 ASP A O 1
ATOM 2508 N N . ILE A 1 305 ? -1.762 -7.354 -22.623 1.00 93.19 305 ILE A N 1
ATOM 2509 C CA . ILE A 1 305 ? -3.100 -6.785 -22.856 1.00 93.19 305 ILE A CA 1
ATOM 2510 C C . ILE A 1 305 ? -4.078 -7.212 -21.752 1.00 93.19 305 ILE A C 1
ATOM 2512 O O . ILE A 1 305 ? -4.892 -6.412 -21.290 1.00 93.19 305 ILE A O 1
ATOM 2516 N N . GLU A 1 306 ? -4.027 -8.474 -21.322 1.00 91.44 306 GLU A N 1
ATOM 2517 C CA . GLU A 1 306 ? -4.828 -8.968 -20.198 1.00 91.44 306 GLU A CA 1
ATOM 2518 C C . GLU A 1 306 ? -4.427 -8.296 -18.881 1.00 91.44 306 GLU A C 1
ATOM 2520 O O . GLU A 1 306 ? -5.302 -7.878 -18.123 1.00 91.44 306 GLU A O 1
ATOM 2525 N N . SER A 1 307 ? -3.124 -8.139 -18.626 1.00 85.88 307 SER A N 1
ATOM 2526 C CA 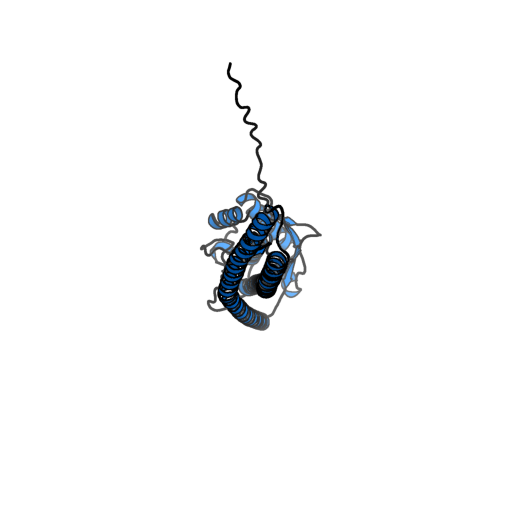. SER A 1 307 ? -2.613 -7.422 -17.454 1.00 85.88 307 SER A CA 1
ATOM 2527 C C . SER A 1 307 ? -3.130 -5.988 -17.427 1.00 85.88 307 SER A C 1
ATOM 2529 O O . SER A 1 307 ? -3.698 -5.555 -16.425 1.00 85.88 307 SER A O 1
ATOM 2531 N N . PHE A 1 308 ? -3.036 -5.280 -18.552 1.00 87.62 308 PHE A N 1
ATOM 2532 C CA . PHE A 1 308 ? -3.570 -3.933 -18.697 1.00 87.62 308 PHE A CA 1
ATOM 2533 C C . PHE A 1 308 ? -5.073 -3.879 -18.360 1.00 87.62 308 PHE A C 1
ATOM 2535 O O . PHE A 1 308 ? -5.484 -3.119 -17.486 1.00 87.62 308 PHE A O 1
ATOM 2542 N N . LYS A 1 309 ? -5.893 -4.750 -18.965 1.00 84.75 309 LYS A N 1
ATOM 2543 C CA . LYS A 1 309 ? -7.354 -4.806 -18.736 1.00 84.75 309 LYS A CA 1
ATOM 2544 C C . LYS A 1 309 ? -7.751 -5.175 -17.308 1.00 84.75 309 LYS A C 1
ATOM 2546 O O . LYS A 1 309 ? -8.839 -4.841 -16.865 1.00 84.75 309 LYS A O 1
ATOM 2551 N N . ASN A 1 310 ? -6.911 -5.903 -16.581 1.00 79.38 310 ASN A N 1
ATOM 2552 C CA . ASN A 1 310 ? -7.202 -6.253 -15.190 1.00 79.38 310 ASN A CA 1
ATOM 2553 C C . ASN A 1 310 ? -6.966 -5.083 -14.226 1.00 79.38 310 ASN A C 1
ATOM 2555 O O . ASN A 1 310 ? -7.469 -5.108 -13.098 1.00 79.38 310 ASN A O 1
ATOM 2559 N N . ASN A 1 311 ? -6.197 -4.081 -14.655 1.00 71.25 311 ASN A N 1
ATOM 2560 C CA . ASN A 1 311 ? -5.871 -2.907 -13.855 1.00 71.25 311 ASN A CA 1
ATOM 2561 C C . ASN A 1 311 ? -6.770 -1.697 -14.161 1.00 71.25 311 ASN A C 1
ATOM 2563 O O . ASN A 1 311 ? -6.788 -0.767 -13.350 1.00 71.25 311 ASN A O 1
ATOM 2567 N N . PHE A 1 312 ? -7.562 -1.742 -15.242 1.00 69.75 312 PHE A N 1
ATOM 2568 C CA . PHE A 1 312 ? -8.458 -0.666 -15.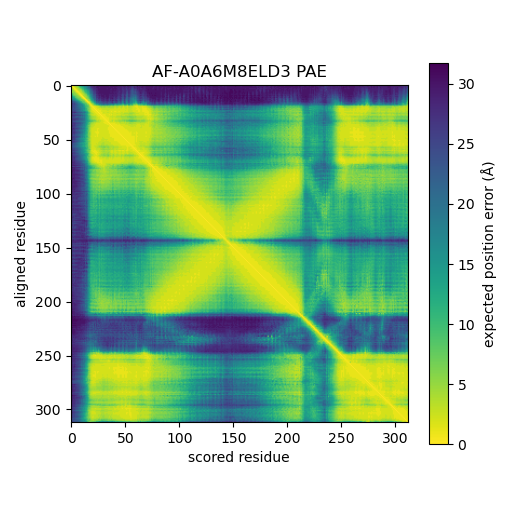682 1.00 69.75 312 PHE A CA 1
ATOM 2569 C C . PHE A 1 312 ? -9.832 -1.184 -16.058 1.00 69.75 312 PHE A C 1
ATOM 2571 O O . PHE A 1 312 ? -10.800 -0.633 -15.491 1.00 69.75 312 PHE A O 1
#

pLDDT: mean 77.57, std 20.63, range [25.25, 96.62]

Sequence (312 aa):
MNYKFLYLFIFLSFNCFASYEQIKIGKIDDYYKDKISQQQLKNILDEIEETLETQLNMNIFDYSSNGKPIDILYVPDSKLQRDISKKIDKLNSKKEKLDSLNDFFSTQKVEIDKLEDSYTVQTNLLNKKVDILNNYIKEINKQKKLDKNEYNRVQEYVKNERTKIDIDLKEQKKVKSNLTKTLNSYNQKVFSYNNLTREINTLVSEIESMTRSVKVINGRTFGLQETTLKTIYKDGKMTQEKSVKTNMDKIEIYSFDSLSQLKVIIAHEIMHLVGVPHIEVNGALMNPLLQNNQLNKLALTKEDIESFKNNF

Secondary structure (DSSP, 8-state):
--------------------EEEEEEEE-GGGTTT--HHHHHHHHHHHHHHHHHHHTS--EEE-TTSEEEEE----HHHHHHHHHHHHHHHHHHHHHHHHHHHHHHHHHHHHHHHHHHHHHHHHHHHHHHHHHHHHHHHHHHSS---HHHHHHHHHHHHHHHHHHHHHHHHHHHHHHHHHHHHHHHHHHHHHHHHHHHHHHHHHHHHHHHHHT-S--TT-----------EEEETTEEEE----------EEE---SSHHHHHHHHHHHHHHHHTPPP---TT-TT-SS--HHHHH-----HHHHHHHHHH-

Mean predicted aligned error: 11.94 Å

Organism: NCBI:txid1849015